Protein AF-A0A382XKJ8-F1 (afdb_monomer)

Nearest PDB structures (foldseek):
  6pwy-assembly1_D  TM=6.097E-01  e=7.831E-07  Caenorhabditis elegans
  6pwy-assembly1_A  TM=6.014E-01  e=5.688E-07  Caenorhabditis elegans
  6pwy-assembly1_C  TM=5.932E-01  e=9.189E-07  Caenorhabditis elegans
  5qt4-assembly1_A  TM=2.526E-01  e=7.645E+00  Trypanosoma brucei

InterPro domains:
  IPR045509 HD-associated domain [PF19276] (43-226)
  IPR050135 Deoxyguanosinetriphosphate triphosphohydrolase-like [PTHR11373] (10-183)

Mean predicted aligned error: 5.36 Å

Secondary structure (DSSP, 8-state):
-HHHHTT----TTHHHHSSTT-HHHHHHHHHHHHHHT--PPPP-HHHHHHHEEEEE-TTT--EEEEEEGGGHHHHHHHHHHHHHHIIIIIT-HHHHHHHHHHHHHHHHHHHTTSS-GGGGSS--HHHHHHHHHHHHHHH-SHHHHHIIIIIHHHHHTT-PPEEEEEEEHHHHTTPPPPGGGTS--HHHHHHHHHHHHHTT--TTSEEEE----TTSS---EEEE-TTS-EEEE-TT--TTS--HHHHHHHHHHHH-EEEEEESS------

Foldseek 3Di:
DVCLLVLNDLDQESCCNPHLNHVCLVVCLVVCCVVVVPDDPDQPVVLQVVFWDFDQAPVPRGTHIFGEPSSVVSSVSSLVSLLSCCQPPVVDVLNQQLVQLVVLLVVLCCVLVLDPPVVVPDDDPVRVLVSLLVSLVVSPDPSSCCSNPPSSVCSVVSLTFDWQDKQFLVNCPPPDDDPPLVDDDPVQQVVQQVQCVVFVHHRSQKRKDKDDDQCRQAAWHWYQYPVRDIDTQHCVGDPPDPRSNVVSNVSVSRSIMITMTGSDDHHGDD

pLDDT: mean 90.14, std 6.2, range [62.12, 97.44]

Radius of gyration: 22.15 Å; Cα contacts (8 Å, |Δi|>4): 396; chains: 1; bounding box: 49×36×59 Å

Solvent-accessible surface area (backbone atoms only — not comparable to full-atom values): 15027 Å² total; per-residue (Å²): 109,71,44,40,77,70,65,69,43,86,54,37,63,32,36,44,70,54,52,64,65,18,54,62,62,62,48,50,51,58,50,49,29,64,77,69,68,50,90,59,76,85,58,48,56,67,53,36,61,76,18,53,43,81,39,64,35,85,90,77,70,45,55,33,51,22,31,33,52,91,21,46,67,31,54,52,43,44,50,53,42,49,50,51,44,41,59,66,50,71,60,21,65,71,52,44,27,46,51,52,52,52,51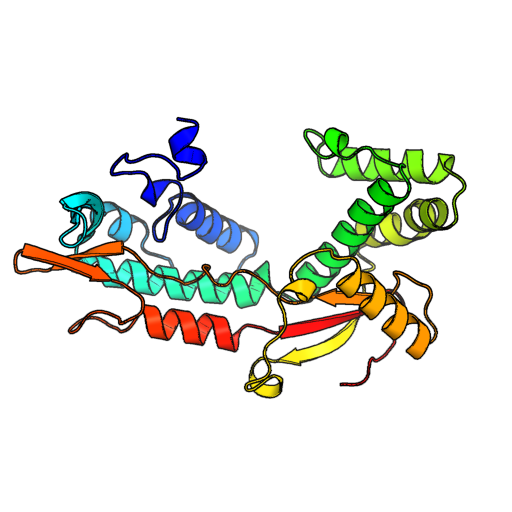,49,52,53,54,50,33,42,73,71,62,60,38,59,80,75,66,72,64,83,62,50,75,66,54,46,54,51,51,51,38,54,39,15,60,72,64,75,39,77,65,23,46,41,40,42,72,45,54,51,50,22,61,78,68,67,59,55,40,38,78,25,32,80,43,42,29,80,75,46,59,89,62,78,82,60,74,55,57,61,48,98,38,70,69,41,49,53,53,24,30,51,54,11,50,78,67,76,42,55,78,77,41,28,45,71,44,47,80,75,60,88,68,55,65,51,46,59,46,39,34,35,40,93,88,66,52,64,46,66,36,34,76,89,29,48,92,96,55,78,52,54,28,53,50,26,51,52,56,53,52,65,66,36,44,44,32,33,31,18,68,61,93,58,69,54,89,133

Structure (mmCIF, N/CA/C/O backbone):
data_AF-A0A382XKJ8-F1
#
_entry.id   AF-A0A382XKJ8-F1
#
loop_
_atom_site.group_PDB
_atom_site.id
_atom_site.type_symbol
_atom_site.label_atom_id
_atom_site.label_alt_id
_atom_site.label_comp_id
_atom_site.label_asym_id
_atom_site.label_entity_id
_atom_site.label_seq_id
_atom_site.pdbx_PDB_ins_code
_atom_site.Cartn_x
_atom_site.Cartn_y
_atom_site.Cartn_z
_atom_site.occupancy
_atom_site.B_iso_or_equiv
_atom_site.auth_seq_id
_atom_site.auth_comp_id
_atom_site.auth_asym_id
_atom_site.auth_atom_id
_atom_site.pdbx_PDB_model_num
ATOM 1 N N . ILE A 1 1 ? 10.086 11.873 21.409 1.00 81.00 1 ILE A N 1
ATOM 2 C CA . ILE A 1 1 ? 9.460 12.005 20.066 1.00 81.00 1 ILE A CA 1
ATOM 3 C C . ILE A 1 1 ? 9.867 10.854 19.144 1.00 81.00 1 ILE A C 1
ATOM 5 O O . ILE A 1 1 ? 8.986 10.119 18.731 1.00 81.00 1 ILE A O 1
ATOM 9 N N . HIS A 1 2 ? 11.159 10.616 18.883 1.00 90.12 2 HIS A N 1
ATOM 10 C CA . HIS A 1 2 ? 11.620 9.518 18.011 1.00 90.12 2 HIS A CA 1
ATOM 11 C C . HIS A 1 2 ? 11.023 8.134 18.353 1.00 90.12 2 HIS A C 1
ATOM 13 O O . HIS A 1 2 ? 10.458 7.482 17.482 1.00 90.12 2 HIS A O 1
ATOM 19 N N . SER A 1 3 ? 11.034 7.722 19.627 1.00 89.81 3 SER A N 1
ATOM 20 C CA . SER A 1 3 ? 10.432 6.443 20.047 1.00 89.81 3 SER A CA 1
ATOM 21 C C . SER A 1 3 ? 8.919 6.364 19.807 1.00 89.81 3 SER A C 1
ATOM 23 O O . SER A 1 3 ? 8.398 5.275 19.604 1.00 89.81 3 SER A O 1
ATOM 25 N N . LEU A 1 4 ? 8.213 7.501 19.809 1.00 87.62 4 LEU A N 1
ATOM 26 C CA . LEU A 1 4 ? 6.778 7.573 19.511 1.00 87.62 4 LEU A CA 1
ATOM 27 C C . LEU A 1 4 ? 6.529 7.320 18.018 1.00 87.62 4 LEU A C 1
ATOM 29 O O . LEU A 1 4 ? 5.686 6.503 17.674 1.00 87.62 4 LEU A O 1
ATOM 33 N N . ILE A 1 5 ? 7.324 7.961 17.153 1.00 86.44 5 ILE A N 1
ATOM 34 C CA . ILE A 1 5 ? 7.273 7.787 15.691 1.00 86.44 5 ILE A CA 1
ATOM 35 C C . ILE A 1 5 ? 7.616 6.343 15.303 1.00 86.44 5 ILE A C 1
ATOM 37 O O . ILE A 1 5 ? 6.972 5.761 14.440 1.00 86.44 5 ILE A O 1
ATOM 41 N N . GLN A 1 6 ? 8.597 5.735 15.975 1.00 87.25 6 GLN A N 1
ATOM 42 C CA . GLN A 1 6 ? 8.985 4.341 15.738 1.00 87.25 6 GLN A CA 1
ATOM 43 C C . GLN A 1 6 ? 8.019 3.306 16.341 1.00 87.25 6 GLN A C 1
ATOM 45 O O . GLN A 1 6 ? 8.274 2.111 16.209 1.00 87.25 6 GLN A O 1
ATOM 50 N N . GLY A 1 7 ? 6.959 3.726 17.044 1.00 84.56 7 GLY A N 1
ATOM 51 C CA . GLY A 1 7 ? 6.028 2.810 17.715 1.00 84.56 7 GLY A CA 1
ATOM 52 C C . GLY A 1 7 ? 6.633 2.036 18.897 1.00 84.56 7 GLY A C 1
ATOM 53 O O . GLY A 1 7 ? 6.082 1.025 19.311 1.00 84.56 7 GLY A O 1
ATOM 54 N N . ARG A 1 8 ? 7.765 2.496 19.446 1.00 87.38 8 ARG A N 1
ATOM 55 C CA . ARG A 1 8 ? 8.501 1.870 20.567 1.00 87.38 8 ARG A CA 1
ATOM 56 C C . ARG A 1 8 ? 8.286 2.582 21.904 1.00 87.38 8 ARG A C 1
ATOM 58 O O . ARG A 1 8 ? 8.996 2.327 22.865 1.00 87.38 8 ARG A O 1
ATOM 65 N N . SER A 1 9 ? 7.396 3.567 21.937 1.00 89.62 9 SER A N 1
ATOM 66 C CA . SER A 1 9 ? 7.099 4.339 23.139 1.00 89.62 9 SER A CA 1
ATOM 67 C C . SER A 1 9 ? 5.982 3.678 23.938 1.00 89.62 9 SER A C 1
ATOM 69 O O . SER A 1 9 ? 5.016 3.195 23.355 1.00 89.62 9 SER A O 1
ATOM 71 N N . ASP A 1 10 ? 6.067 3.769 25.262 1.00 89.69 10 ASP A N 1
ATOM 72 C CA . ASP A 1 10 ? 4.988 3.383 26.185 1.00 89.69 10 ASP A CA 1
ATOM 73 C C . ASP A 1 10 ? 4.034 4.546 26.495 1.00 89.69 10 ASP A C 1
ATOM 75 O O . ASP A 1 10 ? 3.250 4.505 27.4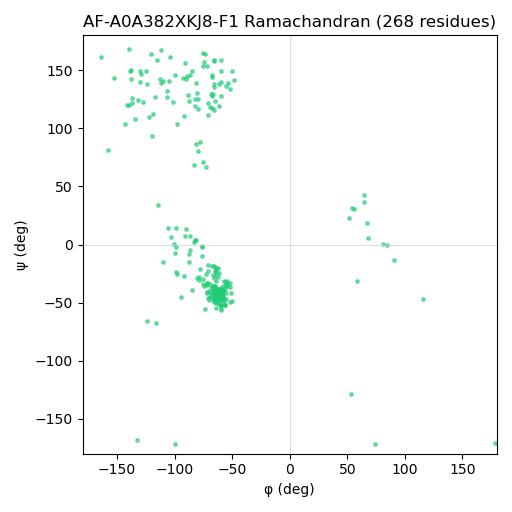35 1.00 89.69 10 ASP A O 1
ATOM 79 N N . HIS A 1 11 ? 4.104 5.632 25.719 1.00 92.94 11 HIS A N 1
ATOM 80 C CA . HIS A 1 11 ? 3.227 6.775 25.924 1.00 92.94 11 HIS A CA 1
ATOM 81 C C . HIS A 1 11 ? 1.764 6.388 25.625 1.00 92.94 11 HIS A C 1
ATOM 83 O O . HIS A 1 11 ? 1.509 5.830 24.552 1.00 92.94 11 HIS A O 1
ATOM 89 N N . PRO A 1 12 ? 0.783 6.774 26.468 1.00 92.50 12 PRO A N 1
ATOM 90 C CA . PRO A 1 12 ? -0.622 6.382 26.290 1.00 92.50 12 PRO A CA 1
ATOM 91 C C . PRO A 1 12 ? -1.208 6.758 24.925 1.00 92.50 12 PRO A C 1
ATOM 93 O O . PRO A 1 12 ? -2.042 6.059 24.359 1.00 92.50 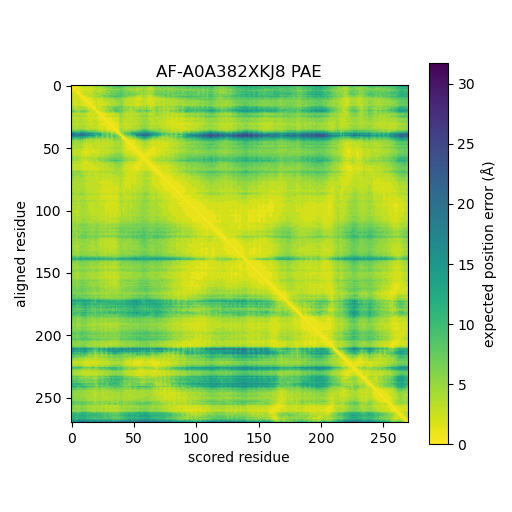12 PRO A O 1
ATOM 96 N N . LEU A 1 13 ? -0.736 7.876 24.367 1.00 91.75 13 LEU A N 1
ATOM 97 C CA . LEU A 1 13 ? -1.188 8.406 23.076 1.00 91.75 13 LEU A CA 1
ATOM 98 C C . LEU A 1 13 ? -0.449 7.829 21.857 1.00 91.75 13 LEU A C 1
ATOM 100 O O . LEU A 1 13 ? -0.660 8.312 20.748 1.00 91.75 13 LEU A O 1
ATOM 104 N N . ARG A 1 14 ? 0.419 6.819 22.015 1.00 90.38 14 ARG A N 1
ATOM 105 C CA . ARG A 1 14 ? 1.170 6.231 20.886 1.00 90.38 14 ARG A CA 1
ATOM 106 C C . ARG A 1 14 ? 0.269 5.756 19.745 1.00 90.38 14 ARG A C 1
ATOM 108 O O . ARG A 1 14 ? 0.622 5.944 18.584 1.00 90.38 14 ARG A O 1
ATOM 115 N N . GLY A 1 15 ? -0.914 5.233 20.079 1.00 87.62 15 GLY A N 1
ATOM 116 C CA . GLY A 1 15 ? -1.896 4.739 19.112 1.00 87.62 15 GLY A CA 1
ATOM 117 C C . GLY A 1 15 ? -2.462 5.819 18.186 1.00 87.62 15 GLY A C 1
ATOM 118 O O . GLY A 1 15 ? -2.936 5.484 17.105 1.00 87.62 15 GLY A O 1
ATOM 119 N N . LEU A 1 16 ? -2.363 7.102 18.568 1.00 90.00 16 LEU A N 1
ATOM 120 C CA . LEU A 1 16 ? -2.744 8.236 17.714 1.00 90.00 16 LEU A CA 1
ATOM 121 C C . LEU A 1 16 ? -1.691 8.556 16.644 1.00 90.00 16 LEU A C 1
ATOM 123 O O . LEU A 1 16 ? -2.009 9.202 15.650 1.00 90.00 16 LEU A O 1
ATOM 127 N N . VAL A 1 17 ? -0.442 8.125 16.847 1.00 88.62 17 VAL A N 1
ATOM 128 C CA . VAL A 1 17 ? 0.651 8.287 15.874 1.00 88.62 17 VAL A CA 1
ATOM 129 C C . VAL A 1 17 ? 0.785 7.040 15.008 1.00 88.62 17 VAL A C 1
ATOM 131 O O . VAL A 1 17 ? 0.925 7.148 13.796 1.00 88.62 17 VAL A O 1
ATOM 134 N N . SER A 1 18 ? 0.738 5.858 15.624 1.00 82.00 18 SER A N 1
ATOM 135 C CA . SER A 1 18 ? 0.828 4.574 14.934 1.00 82.00 18 SER A CA 1
ATOM 136 C C . SER A 1 18 ? -0.096 3.571 15.616 1.00 82.00 18 SER A C 1
ATOM 138 O O . SER A 1 18 ? 0.195 3.076 16.706 1.00 82.00 18 SER A O 1
ATOM 140 N N . GLY A 1 19 ? -1.246 3.306 14.994 1.00 82.75 19 GLY A N 1
ATOM 141 C CA . GLY A 1 19 ? -2.265 2.424 15.555 1.00 82.75 19 GLY A CA 1
ATOM 142 C C . GLY A 1 19 ? -3.520 2.299 14.692 1.00 82.75 19 GLY A C 1
ATOM 143 O O . GLY A 1 19 ? -3.579 2.758 13.545 1.00 82.75 19 GLY A O 1
ATOM 144 N N . SER A 1 20 ? -4.542 1.652 15.254 1.00 80.75 20 SER A N 1
ATOM 145 C CA . SER A 1 20 ? -5.857 1.477 14.617 1.00 80.75 20 SER A CA 1
ATOM 146 C C . SER A 1 20 ? -6.595 2.811 14.424 1.00 80.75 20 SER A C 1
ATOM 148 O O . SER A 1 20 ? -7.361 2.953 13.474 1.00 80.75 20 SER A O 1
ATOM 150 N N . LEU A 1 21 ? -6.320 3.786 15.301 1.00 79.56 21 LEU A N 1
ATOM 151 C CA . LEU A 1 21 ? -6.911 5.129 15.348 1.00 79.56 21 LEU A CA 1
ATOM 152 C C . LEU A 1 21 ? -5.881 6.233 15.066 1.00 79.56 21 LEU A C 1
ATOM 154 O O . LEU A 1 21 ? -5.937 7.301 15.678 1.00 79.56 21 LEU A O 1
ATOM 158 N N . ASP A 1 22 ? -4.895 5.979 14.204 1.00 83.44 22 ASP A N 1
ATOM 159 C CA . ASP A 1 22 ? -3.920 7.028 13.925 1.00 83.44 22 ASP A CA 1
ATOM 160 C C . ASP A 1 22 ? -4.536 8.218 13.170 1.00 83.44 22 ASP A C 1
ATOM 162 O O . ASP A 1 22 ? -5.457 8.100 12.355 1.00 83.44 22 ASP A O 1
ATOM 166 N N . LEU A 1 23 ? -4.018 9.402 13.492 1.00 86.06 23 LEU A N 1
ATOM 167 C CA . LEU A 1 23 ? -4.485 10.661 12.917 1.00 86.06 23 LEU A CA 1
ATOM 168 C C . LEU A 1 23 ? -4.079 10.800 11.443 1.00 86.06 23 LEU A C 1
ATOM 170 O O . LEU A 1 23 ? -4.744 11.512 10.692 1.00 86.06 23 LEU A O 1
ATOM 174 N N . ASP A 1 24 ? -3.030 10.086 11.022 1.00 86.44 24 ASP A N 1
ATOM 175 C CA . ASP A 1 24 ? -2.580 10.027 9.630 1.00 86.44 24 ASP A CA 1
ATOM 176 C C . ASP A 1 24 ? -3.664 9.418 8.726 1.00 86.44 24 ASP A C 1
ATOM 178 O O . ASP A 1 24 ? -4.079 10.045 7.751 1.00 86.44 24 ASP A O 1
ATOM 182 N N . LYS A 1 25 ? -4.235 8.260 9.098 1.00 84.00 25 LYS A N 1
ATOM 183 C CA . LYS A 1 25 ? -5.354 7.629 8.373 1.00 84.00 25 LYS A CA 1
ATOM 184 C C . LYS A 1 25 ? -6.576 8.524 8.295 1.00 84.00 25 LYS A C 1
ATOM 186 O O . LYS A 1 25 ? -7.239 8.551 7.260 1.00 84.00 25 LYS A O 1
ATOM 191 N N . MET A 1 26 ? -6.884 9.239 9.370 1.00 85.19 26 MET A N 1
ATOM 192 C CA . MET A 1 26 ? -8.028 10.150 9.415 1.00 85.19 26 MET A CA 1
ATOM 193 C C . MET A 1 26 ? -7.849 11.330 8.445 1.00 85.19 26 MET A C 1
ATOM 195 O O . MET A 1 26 ? -8.808 11.702 7.764 1.00 85.19 26 MET A O 1
ATOM 199 N N . ASP A 1 27 ? -6.635 11.883 8.333 1.00 88.62 27 ASP A N 1
ATOM 200 C CA . ASP A 1 27 ? -6.340 12.966 7.389 1.00 88.62 27 ASP A CA 1
ATOM 201 C C . ASP A 1 27 ? -6.264 12.469 5.944 1.00 88.62 27 ASP A C 1
ATOM 203 O O . ASP A 1 27 ? -7.001 12.974 5.087 1.00 88.62 27 ASP A O 1
ATOM 207 N N . TYR A 1 28 ? -5.412 11.473 5.665 1.00 87.44 28 TYR A N 1
ATOM 208 C CA . TYR A 1 28 ? -5.131 11.077 4.288 1.00 87.44 28 TYR A CA 1
ATOM 209 C C . TYR A 1 28 ? -6.370 10.494 3.614 1.00 87.44 28 TYR A C 1
ATOM 211 O O . TYR A 1 28 ? -6.596 10.778 2.443 1.00 87.44 28 TYR A O 1
ATOM 219 N N . LEU A 1 29 ? -7.219 9.737 4.329 1.00 87.44 29 LEU A N 1
ATOM 220 C CA . LEU A 1 29 ? -8.434 9.186 3.725 1.00 87.44 29 LEU A CA 1
ATOM 221 C C . LEU A 1 29 ? -9.307 10.329 3.209 1.00 87.44 29 LEU A C 1
ATOM 223 O O . LEU A 1 29 ? -9.608 10.379 2.019 1.00 87.44 29 LEU A O 1
ATOM 227 N N . ARG A 1 30 ? -9.648 11.293 4.076 1.00 86.75 30 ARG A N 1
ATOM 228 C CA . ARG A 1 30 ? -10.510 12.429 3.716 1.00 86.75 30 ARG A CA 1
ATOM 229 C C . ARG A 1 30 ? -9.890 13.294 2.620 1.00 86.75 30 ARG A C 1
ATOM 231 O O . ARG A 1 30 ? -10.594 13.742 1.713 1.00 86.75 30 ARG A O 1
ATOM 238 N N . ARG A 1 31 ? -8.585 13.552 2.715 1.00 90.00 31 ARG A N 1
ATOM 239 C CA . ARG A 1 31 ? -7.825 14.316 1.722 1.00 90.00 31 ARG A CA 1
ATOM 240 C C . ARG A 1 31 ? -7.897 13.628 0.362 1.00 90.00 31 ARG A C 1
ATOM 242 O O . ARG A 1 31 ? -8.381 14.228 -0.596 1.00 90.00 31 ARG A O 1
ATOM 249 N N . ASP A 1 32 ? -7.493 12.370 0.292 1.00 92.06 32 ASP A N 1
ATOM 250 C CA . ASP A 1 32 ? -7.429 11.611 -0.952 1.00 92.06 32 ASP A CA 1
ATOM 251 C C . ASP A 1 32 ? -8.820 11.424 -1.563 1.00 92.06 32 ASP A C 1
ATOM 253 O O . ASP A 1 32 ? -8.977 11.585 -2.768 1.00 92.06 32 ASP A O 1
ATOM 257 N N . ALA A 1 33 ? -9.858 11.192 -0.752 1.00 89.50 33 ALA A N 1
ATOM 258 C CA . ALA A 1 33 ? -11.250 11.157 -1.212 1.00 89.50 33 ALA A CA 1
ATOM 259 C C . ALA A 1 33 ? -11.628 12.406 -2.003 1.00 89.50 33 ALA A C 1
ATOM 261 O O . ALA A 1 33 ? -12.174 12.329 -3.105 1.00 89.50 33 ALA A O 1
ATOM 262 N N . ARG A 1 34 ? -11.313 13.569 -1.421 1.00 89.75 34 ARG A N 1
ATOM 263 C CA . ARG A 1 34 ? -11.629 14.878 -1.978 1.00 89.75 34 ARG A CA 1
ATOM 264 C C . ARG A 1 34 ? -10.856 15.126 -3.267 1.00 89.75 34 ARG A C 1
ATOM 266 O O . ARG A 1 34 ? -11.454 15.574 -4.240 1.00 89.75 34 ARG A O 1
ATOM 273 N N . PHE A 1 35 ? -9.552 14.850 -3.284 1.00 92.50 35 PHE A N 1
ATOM 274 C CA . PHE A 1 35 ? -8.707 15.102 -4.457 1.00 92.50 35 PHE A CA 1
ATOM 275 C C . PHE A 1 35 ? -8.906 14.073 -5.577 1.00 92.50 35 PHE A C 1
ATOM 277 O O . PHE A 1 35 ? -8.775 14.422 -6.748 1.00 92.50 35 PHE A O 1
ATOM 284 N N . CYS A 1 36 ? -9.265 12.830 -5.250 1.00 90.88 36 CYS A N 1
ATOM 285 C CA . CYS A 1 36 ? -9.588 11.792 -6.231 1.00 90.88 36 CYS A CA 1
ATOM 286 C C . CYS A 1 36 ? -11.064 11.795 -6.660 1.00 90.88 36 CYS A C 1
ATOM 288 O O . CYS A 1 36 ? -11.417 11.063 -7.582 1.00 90.88 36 CYS A O 1
ATOM 290 N N . GLY A 1 37 ? -11.923 12.587 -6.011 1.00 88.50 37 GLY A N 1
ATOM 291 C CA . GLY A 1 37 ? -13.350 12.657 -6.325 1.00 88.50 37 GLY A CA 1
ATOM 292 C C . GLY A 1 37 ? -14.093 11.347 -6.053 1.00 88.50 37 GLY A C 1
ATOM 293 O O . GLY A 1 37 ? -14.973 10.977 -6.826 1.00 88.50 37 GLY A O 1
ATOM 294 N N . VAL A 1 38 ? -13.729 10.626 -4.988 1.00 84.75 38 VAL A N 1
ATOM 295 C CA . VAL A 1 38 ? -14.386 9.372 -4.592 1.00 84.75 38 VAL A CA 1
ATOM 296 C C . VAL A 1 38 ? -15.406 9.675 -3.493 1.00 84.75 38 VAL A C 1
ATOM 298 O O . VAL A 1 38 ? -15.005 9.880 -2.347 1.00 84.75 38 VAL A O 1
ATOM 301 N N . PRO A 1 39 ? -16.718 9.698 -3.800 1.00 71.88 39 PRO A N 1
ATOM 302 C CA . PRO A 1 39 ? -17.751 9.936 -2.805 1.00 71.88 39 PRO A CA 1
ATOM 303 C C . PRO A 1 39 ? -18.011 8.639 -2.036 1.00 71.88 39 PRO A C 1
ATOM 305 O O . PRO A 1 39 ? -18.947 7.896 -2.325 1.00 71.88 39 PRO A O 1
ATOM 308 N N . TYR A 1 40 ? -17.163 8.333 -1.064 1.00 70.75 40 TYR A N 1
ATOM 309 C CA . TYR A 1 40 ? -17.612 7.509 0.049 1.00 70.75 40 TYR A CA 1
ATOM 310 C C . TYR A 1 40 ? -18.278 8.422 1.085 1.00 70.75 40 TYR A C 1
ATOM 312 O O . TYR A 1 40 ? -17.950 9.605 1.155 1.00 70.75 40 TYR A O 1
ATOM 320 N N . GLY A 1 41 ? -19.260 7.913 1.833 1.00 62.12 41 GLY A N 1
ATOM 321 C CA . GLY A 1 41 ? -19.980 8.713 2.832 1.00 62.12 41 GLY A CA 1
ATOM 322 C C . GLY A 1 41 ? -19.026 9.454 3.778 1.00 62.12 41 GLY A C 1
ATOM 323 O O . GLY A 1 41 ? -17.917 8.991 4.035 1.00 62.12 41 GLY A O 1
ATOM 324 N N . GLU A 1 42 ? -19.435 10.619 4.278 1.00 70.62 42 GLU A N 1
ATOM 325 C CA . GLU A 1 42 ? -18.581 11.428 5.147 1.00 70.62 42 GLU A CA 1
ATOM 326 C C . GLU A 1 42 ? -18.232 10.643 6.421 1.00 70.62 42 GLU A C 1
ATOM 328 O O . GLU A 1 42 ? -19.112 10.218 7.172 1.00 70.62 42 GLU A O 1
ATOM 333 N N . VAL A 1 43 ? -16.938 10.395 6.645 1.00 77.19 43 VAL A N 1
ATOM 334 C CA . VAL A 1 43 ? -16.486 9.799 7.904 1.00 77.19 43 VAL A CA 1
ATOM 335 C C . VAL A 1 43 ? -16.640 10.863 8.977 1.00 77.19 43 VAL A C 1
ATOM 337 O O . VAL A 1 43 ? -16.040 11.932 8.878 1.00 77.19 43 VAL A O 1
ATOM 340 N N . ASP A 1 44 ? -17.415 10.551 10.011 1.00 82.19 44 ASP A N 1
ATOM 341 C CA . ASP A 1 44 ? -17.624 11.419 11.169 1.00 82.19 44 ASP A CA 1
ATOM 342 C C . ASP A 1 44 ? -16.389 11.390 12.091 1.00 82.19 44 ASP A C 1
ATOM 344 O O . ASP A 1 44 ? -16.361 10.780 13.165 1.00 82.19 44 ASP A O 1
ATOM 348 N N . ILE A 1 45 ? -15.316 12.009 11.596 1.00 84.62 45 ILE A N 1
ATOM 349 C CA . ILE A 1 45 ? -14.036 12.183 12.285 1.00 84.62 45 ILE A CA 1
ATOM 350 C C . ILE A 1 45 ? -14.251 12.945 13.596 1.00 84.62 45 ILE A C 1
ATOM 352 O O . ILE A 1 45 ? -13.654 12.583 14.607 1.00 84.62 45 ILE A O 1
ATOM 356 N N . ASP A 1 46 ? -15.140 13.940 13.612 1.00 86.88 46 ASP A N 1
ATOM 357 C CA . ASP A 1 46 ?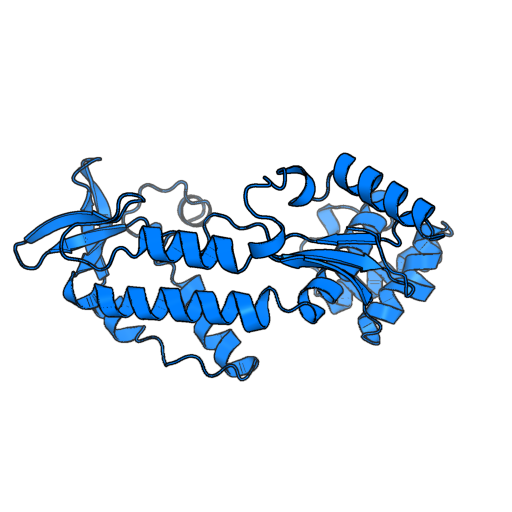 -15.425 14.746 14.800 1.00 86.88 46 ASP A CA 1
ATOM 358 C C . ASP A 1 46 ? -16.010 13.893 15.928 1.00 86.88 46 ASP A C 1
ATOM 360 O O . ASP A 1 46 ? -15.553 13.974 17.072 1.00 86.88 46 ASP A O 1
ATOM 364 N N . ARG A 1 47 ? -16.959 13.002 15.620 1.00 88.56 47 ARG A N 1
ATOM 365 C CA . ARG A 1 47 ? -17.496 12.052 16.602 1.00 88.56 47 ARG A CA 1
ATOM 366 C C . ARG A 1 47 ? -16.455 11.053 17.085 1.00 88.56 47 ARG A C 1
ATOM 368 O O . ARG A 1 47 ? -16.492 10.682 18.261 1.00 88.56 47 ARG A O 1
ATOM 375 N N . LEU A 1 48 ? -15.537 10.617 16.218 1.00 88.62 48 LEU A N 1
ATOM 376 C CA . LEU A 1 48 ? -14.439 9.742 16.634 1.00 88.62 48 LEU A CA 1
ATOM 377 C C . LEU A 1 48 ? -13.509 10.469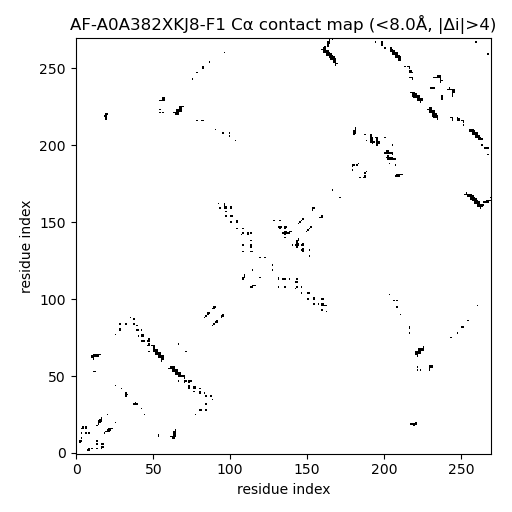 17.613 1.00 88.62 48 LEU A C 1
ATOM 379 O O . LEU A 1 48 ? -13.237 9.936 18.687 1.00 88.62 48 LEU A O 1
ATOM 383 N N . LEU A 1 49 ? -13.111 11.707 17.298 1.00 90.38 49 LEU A N 1
ATOM 384 C CA . LEU A 1 49 ? -12.260 12.547 18.149 1.00 90.38 49 LEU A CA 1
ATOM 385 C C . LEU A 1 49 ? -12.913 12.848 19.505 1.00 90.38 49 LEU A C 1
ATOM 387 O O . LEU A 1 49 ? -12.272 12.697 20.542 1.00 90.38 49 LEU A O 1
ATOM 391 N N . GLN A 1 50 ? -14.203 13.195 19.522 1.00 92.44 50 GLN A N 1
ATOM 392 C CA . GLN A 1 50 ? -14.980 13.392 20.758 1.00 92.44 50 GLN A CA 1
ATOM 393 C C . GLN A 1 50 ? -15.161 12.101 21.574 1.00 92.44 50 GLN A C 1
ATOM 395 O O . GLN A 1 50 ? -15.540 12.141 22.748 1.00 92.44 50 GLN A O 1
ATOM 400 N N . GLY A 1 51 ? -14.966 10.947 20.937 1.00 93.00 51 GLY A N 1
ATOM 401 C CA . GLY A 1 51 ? -15.036 9.633 21.553 1.00 93.00 51 GLY A CA 1
ATOM 402 C C . GLY A 1 51 ? -13.727 9.153 22.168 1.00 93.00 51 GLY A C 1
ATOM 403 O O . GLY A 1 51 ? -13.783 8.189 22.933 1.00 93.00 51 GLY A O 1
ATOM 404 N N . LEU A 1 52 ? -12.590 9.784 21.850 1.00 94.75 52 LEU A N 1
ATOM 405 C CA . LEU A 1 52 ? -11.273 9.379 22.339 1.00 94.75 52 LEU A CA 1
ATOM 406 C C . LEU A 1 52 ? -11.164 9.556 23.854 1.00 94.75 52 LEU A C 1
ATOM 408 O O . LEU A 1 52 ? -11.592 10.561 24.422 1.00 94.75 52 LEU A O 1
ATOM 412 N N . VAL A 1 53 ? -10.560 8.572 24.513 1.00 95.69 53 VAL A N 1
ATOM 413 C CA . VAL A 1 53 ? -10.367 8.559 25.965 1.00 95.69 53 VAL A CA 1
ATOM 414 C C . VAL A 1 53 ? -9.133 7.729 26.309 1.00 95.69 53 VAL A C 1
ATOM 416 O O . VAL A 1 53 ? -8.872 6.720 25.666 1.00 95.69 53 VAL A O 1
ATOM 419 N N . VAL A 1 54 ? -8.360 8.140 27.316 1.00 96.31 54 VAL A N 1
ATOM 420 C CA . VAL A 1 54 ? -7.274 7.306 27.855 1.00 96.31 54 VAL A CA 1
ATOM 421 C C . VAL A 1 54 ? -7.875 6.317 28.846 1.00 96.31 54 VAL A C 1
ATOM 423 O O . VAL A 1 54 ? -8.588 6.718 29.769 1.00 96.31 54 VAL A O 1
ATOM 426 N N . LEU A 1 55 ? -7.618 5.033 28.626 1.00 96.44 55 LEU A N 1
ATOM 427 C CA . LEU A 1 55 ? -8.150 3.919 29.401 1.00 96.44 55 LEU A CA 1
ATOM 428 C C . LEU A 1 55 ? -6.997 3.066 29.913 1.00 96.44 55 LEU A C 1
ATOM 430 O O . LEU A 1 55 ? -5.960 2.973 29.266 1.00 96.44 55 LEU A O 1
ATOM 434 N N . GLU A 1 56 ? -7.188 2.442 31.065 1.00 96.50 56 GLU A N 1
ATOM 435 C CA . GLU A 1 56 ? -6.280 1.405 31.543 1.00 96.50 56 GLU A CA 1
ATOM 436 C C . GLU A 1 56 ? -6.615 0.100 30.821 1.00 96.50 56 GLU A C 1
ATOM 438 O O . GLU A 1 56 ? -7.774 -0.323 30.800 1.00 96.50 56 GLU A O 1
ATOM 443 N N . ASP A 1 57 ? -5.619 -0.497 30.177 1.00 94.12 57 ASP A N 1
ATOM 444 C CA . ASP A 1 57 ? -5.758 -1.786 29.520 1.00 94.12 57 ASP A CA 1
ATOM 445 C C . ASP A 1 57 ? -5.940 -2.889 30.576 1.00 94.12 57 ASP A C 1
ATOM 447 O O . ASP A 1 57 ? -5.030 -3.102 31.379 1.00 94.12 57 ASP A O 1
ATOM 451 N N . PRO A 1 58 ? -7.070 -3.618 30.594 1.00 92.44 58 PRO A N 1
ATOM 452 C CA . PRO A 1 58 ? -7.296 -4.677 31.573 1.00 92.44 58 PRO A CA 1
ATOM 453 C C . PRO A 1 58 ? -6.307 -5.848 31.445 1.00 92.44 58 PRO A C 1
ATOM 455 O O . PRO A 1 58 ? -6.134 -6.591 32.409 1.00 92.44 58 PRO A O 1
ATOM 458 N N . GLU A 1 59 ? -5.669 -6.029 30.284 1.00 90.94 59 GLU A N 1
ATOM 459 C CA . GLU A 1 59 ? -4.712 -7.117 30.046 1.00 90.94 59 GLU A CA 1
ATOM 460 C C . GLU A 1 59 ? -3.301 -6.761 30.526 1.00 90.94 59 GLU A C 1
ATOM 462 O O . GLU A 1 59 ? -2.596 -7.606 31.078 1.00 90.94 59 GLU A O 1
ATOM 467 N N . THR A 1 60 ? -2.876 -5.512 30.322 1.00 91.62 60 THR A N 1
ATOM 468 C CA . THR A 1 60 ? -1.492 -5.078 30.588 1.00 91.62 60 THR A CA 1
ATOM 469 C C . THR A 1 60 ? -1.351 -4.136 31.785 1.00 91.62 60 THR A C 1
ATOM 471 O O . THR A 1 60 ? -0.234 -3.910 32.254 1.00 91.62 60 THR A O 1
ATOM 474 N N . GLY A 1 61 ? -2.454 -3.564 32.276 1.00 93.06 61 GLY A N 1
ATOM 475 C CA . GLY A 1 61 ? -2.480 -2.514 33.300 1.00 93.06 61 GLY A CA 1
ATOM 476 C C . GLY A 1 61 ? -1.918 -1.169 32.828 1.00 93.06 61 GLY A C 1
ATOM 477 O O . GLY A 1 61 ? -1.742 -0.255 33.632 1.00 93.06 61 GLY A O 1
ATOM 478 N N . GLN A 1 62 ? -1.581 -1.035 31.541 1.00 92.88 62 GLN A N 1
ATOM 479 C CA . GLN A 1 62 ? -0.974 0.178 30.999 1.00 92.88 62 GLN A CA 1
ATOM 480 C C . GLN A 1 62 ? -2.041 1.132 30.450 1.00 92.88 62 GLN A C 1
ATOM 482 O O . GLN A 1 62 ? -3.021 0.689 29.848 1.00 92.88 62 GLN A O 1
ATOM 487 N N . PRO A 1 63 ? -1.862 2.453 30.604 1.00 94.94 63 PRO A N 1
ATOM 488 C CA . PRO A 1 63 ? -2.731 3.431 29.969 1.00 94.94 63 PRO A CA 1
ATOM 489 C C . PRO A 1 63 ? -2.544 3.438 28.443 1.00 94.94 63 PRO A C 1
ATOM 491 O O . PRO A 1 63 ? -1.433 3.603 27.942 1.00 94.94 63 PRO A O 1
ATOM 494 N N . GLU A 1 64 ? -3.641 3.347 27.697 1.00 94.44 64 GLU A N 1
ATOM 495 C CA . GLU A 1 64 ? -3.684 3.401 26.233 1.00 94.44 64 GLU A CA 1
ATOM 496 C C . GLU A 1 64 ? -4.873 4.255 25.770 1.00 94.44 64 GLU A C 1
ATOM 498 O O . GLU A 1 64 ? -5.907 4.358 26.434 1.00 94.44 64 GLU A O 1
ATOM 503 N N . VAL A 1 65 ? -4.735 4.903 24.615 1.00 94.44 65 VAL A N 1
ATOM 504 C CA . VAL A 1 65 ? -5.863 5.564 23.961 1.00 94.44 65 VAL A CA 1
ATOM 505 C C . VAL A 1 65 ? -6.887 4.532 23.469 1.00 94.44 65 VAL A C 1
ATOM 507 O O . VAL A 1 65 ? -6.569 3.598 22.739 1.00 94.44 65 VAL A O 1
ATOM 510 N N . GLY A 1 66 ? -8.141 4.730 23.851 1.00 94.25 66 GLY A N 1
ATOM 511 C CA . GLY A 1 66 ? -9.293 3.967 23.393 1.00 94.25 66 GLY A CA 1
ATOM 512 C C . GLY A 1 66 ? -10.446 4.881 22.993 1.00 94.25 66 GLY A C 1
ATOM 513 O O . GLY A 1 66 ? -10.290 6.100 22.876 1.00 94.25 66 GLY A O 1
ATOM 514 N N . VAL A 1 67 ? -11.626 4.295 22.794 1.00 94.81 67 VAL A N 1
ATOM 515 C CA . VAL A 1 67 ? -12.848 5.036 22.450 1.00 94.81 67 VAL A CA 1
ATOM 516 C C . VAL A 1 67 ? -14.017 4.661 23.344 1.00 94.81 67 VAL A C 1
ATOM 518 O O . VAL A 1 67 ? -14.171 3.527 23.793 1.00 94.81 67 VAL A O 1
ATOM 521 N N . HIS A 1 68 ? -14.905 5.618 23.577 1.00 95.50 68 HIS A N 1
ATOM 522 C CA . HIS A 1 68 ? -16.210 5.324 24.146 1.00 95.50 68 HIS A CA 1
ATOM 523 C C . HIS A 1 68 ? -17.071 4.511 23.173 1.00 95.50 68 HIS A C 1
ATOM 525 O O . HIS A 1 68 ? -17.116 4.798 21.980 1.00 95.50 68 HIS A O 1
ATOM 531 N N . GLU A 1 69 ? -17.874 3.589 23.704 1.00 93.69 69 GLU A N 1
ATOM 532 C CA . GLU A 1 69 ? -18.812 2.760 22.932 1.00 93.69 69 GLU A CA 1
ATOM 533 C C . GLU A 1 69 ? -19.743 3.582 22.016 1.00 93.69 69 GLU A C 1
ATOM 535 O O . GLU A 1 69 ? -20.051 3.179 20.899 1.00 93.69 69 GLU A O 1
ATOM 540 N N . LYS A 1 70 ? -20.134 4.797 22.428 1.00 91.00 70 LYS A N 1
ATOM 541 C CA . LYS A 1 70 ? -20.948 5.721 21.609 1.00 91.00 70 LYS A CA 1
ATOM 542 C C . LYS A 1 70 ? -20.275 6.170 20.299 1.00 91.00 70 LYS A C 1
ATOM 544 O O . LYS A 1 70 ? -20.968 6.661 19.406 1.00 91.00 70 LYS A O 1
ATOM 549 N N . ALA A 1 71 ? -18.952 6.058 20.207 1.00 91.06 71 ALA A N 1
ATOM 550 C CA . ALA A 1 71 ? -18.152 6.433 19.046 1.00 91.06 71 ALA A CA 1
ATOM 551 C C . ALA A 1 71 ? -17.789 5.232 18.156 1.00 91.06 71 ALA A C 1
ATOM 553 O O . ALA A 1 71 ? -17.205 5.434 17.096 1.00 91.06 71 ALA A O 1
ATOM 554 N N . VAL A 1 72 ? -18.186 4.005 18.522 1.00 89.62 72 VAL A N 1
ATOM 555 C CA . VAL A 1 72 ? -17.925 2.800 17.712 1.00 89.62 72 VAL A CA 1
ATOM 556 C C . VAL A 1 72 ? -18.524 2.935 16.312 1.00 89.62 72 VAL A C 1
ATOM 558 O O . VAL A 1 72 ? -17.841 2.642 15.345 1.00 89.62 72 VAL A O 1
ATOM 561 N N . THR A 1 73 ? -19.716 3.518 16.161 1.00 88.69 73 THR A N 1
ATOM 562 C CA . THR A 1 73 ? -20.303 3.781 14.831 1.00 88.69 73 THR A CA 1
ATOM 563 C C . THR A 1 73 ? -19.405 4.646 13.932 1.00 88.69 73 THR A C 1
ATOM 565 O O . THR A 1 73 ? -19.394 4.469 12.720 1.00 88.69 73 THR A O 1
ATOM 568 N N . ALA A 1 74 ? -18.613 5.566 14.495 1.00 88.12 74 ALA A N 1
ATOM 569 C CA . ALA A 1 74 ? -17.654 6.343 13.704 1.00 88.12 74 ALA A CA 1
ATOM 570 C C . ALA A 1 74 ? -16.460 5.482 13.246 1.00 88.12 74 ALA A C 1
ATOM 572 O O . ALA A 1 74 ? -15.954 5.670 12.139 1.00 88.12 74 ALA A O 1
ATOM 573 N N . LEU A 1 75 ? -16.050 4.499 14.058 1.00 87.50 75 LEU A N 1
ATOM 574 C CA . LEU A 1 75 ? -15.043 3.502 13.686 1.00 87.50 75 LEU A CA 1
ATOM 575 C C . LEU A 1 75 ? -15.530 2.597 12.545 1.00 87.50 75 LEU A C 1
ATOM 577 O O . LEU A 1 75 ? -14.761 2.296 11.634 1.00 87.50 75 LEU A O 1
ATOM 581 N N . GLU A 1 76 ? -16.808 2.212 12.560 1.00 88.12 76 GLU A N 1
ATOM 582 C CA . GLU A 1 76 ? -17.452 1.454 11.476 1.00 88.12 76 GLU A CA 1
ATOM 583 C C . GLU A 1 76 ? -17.386 2.231 10.156 1.00 88.12 76 GLU A C 1
ATOM 585 O O . GLU A 1 76 ? -16.879 1.726 9.152 1.00 88.12 76 GLU A O 1
ATOM 590 N N . SER A 1 77 ? -17.820 3.495 10.168 1.00 87.50 77 SER A N 1
ATOM 591 C CA . SER A 1 77 ? -17.745 4.377 8.998 1.00 87.50 77 SER A CA 1
ATOM 592 C C . SER A 1 77 ? -16.312 4.539 8.487 1.00 87.50 77 SER A C 1
ATOM 594 O O . SER A 1 77 ? -16.083 4.493 7.277 1.00 87.50 77 SER A O 1
ATOM 596 N N . LEU A 1 78 ? -15.333 4.677 9.389 1.00 87.12 78 LEU A N 1
ATOM 597 C CA . LEU A 1 78 ? -13.915 4.752 9.030 1.00 87.12 78 LEU A CA 1
ATOM 598 C C . LEU A 1 78 ? -13.429 3.460 8.351 1.00 87.12 78 LEU A C 1
ATOM 600 O O . LEU A 1 78 ? -12.706 3.530 7.354 1.00 87.12 78 LEU A O 1
ATOM 604 N N . LEU A 1 79 ? -13.834 2.287 8.851 1.00 88.06 79 LEU A N 1
ATOM 605 C CA . LEU A 1 79 ? -13.487 0.991 8.261 1.00 88.06 79 LEU A CA 1
ATOM 606 C C . LEU A 1 79 ? -14.025 0.863 6.826 1.00 88.06 79 LEU A C 1
ATOM 608 O O . LEU A 1 79 ? -13.272 0.494 5.919 1.00 88.06 79 LEU A O 1
ATOM 612 N N . PHE A 1 80 ? -15.290 1.223 6.595 1.00 87.88 80 PHE A N 1
ATOM 613 C CA . PHE A 1 80 ? -15.897 1.178 5.259 1.00 87.88 80 PHE A CA 1
ATOM 614 C C . PHE A 1 80 ? -15.277 2.188 4.291 1.00 87.88 80 PHE A C 1
ATOM 616 O O . PHE A 1 80 ? -14.964 1.834 3.151 1.00 87.88 80 PHE A O 1
ATOM 623 N N . ALA A 1 81 ? -15.030 3.417 4.747 1.00 88.06 81 ALA A N 1
ATOM 624 C CA . ALA A 1 81 ? -14.337 4.437 3.966 1.00 88.06 81 ALA A CA 1
ATOM 625 C C . ALA A 1 81 ? -12.944 3.968 3.532 1.00 88.06 81 ALA A C 1
ATOM 627 O O . ALA A 1 81 ? -12.571 4.066 2.361 1.00 88.06 81 ALA A O 1
ATOM 628 N N . LYS A 1 82 ? -12.191 3.377 4.466 1.00 88.06 82 LYS A N 1
ATOM 629 C CA . LYS A 1 82 ? -10.886 2.778 4.185 1.00 88.06 82 LYS A CA 1
ATOM 630 C C . LYS A 1 82 ? -11.013 1.696 3.117 1.00 88.06 82 LYS A C 1
ATOM 632 O O . LYS A 1 82 ? -10.248 1.707 2.156 1.00 88.06 82 LYS A O 1
ATOM 637 N N . TYR A 1 83 ? -11.989 0.796 3.239 1.00 88.88 83 TYR A N 1
ATOM 638 C CA . TYR A 1 83 ? -12.212 -0.267 2.254 1.00 88.88 83 TYR A CA 1
ATOM 639 C C . TYR A 1 83 ? -12.469 0.303 0.857 1.00 88.88 83 TYR A C 1
ATOM 641 O O . TYR A 1 83 ? -11.828 -0.112 -0.112 1.00 88.88 83 TYR A O 1
ATOM 649 N N . GLN A 1 84 ? -13.347 1.300 0.756 1.00 89.56 84 GLN A N 1
ATOM 650 C CA . GLN A 1 84 ? -13.672 1.945 -0.513 1.00 89.56 84 GLN A CA 1
ATOM 651 C C . GLN A 1 84 ? -12.453 2.646 -1.121 1.00 89.56 84 GLN A C 1
ATOM 653 O O . GLN A 1 84 ? -12.214 2.504 -2.320 1.00 89.56 84 GLN A O 1
ATOM 658 N N . MET A 1 85 ? -11.632 3.320 -0.313 1.00 89.69 85 MET A N 1
ATOM 659 C CA . MET A 1 85 ? -10.399 3.957 -0.784 1.00 89.69 85 MET A CA 1
ATOM 660 C C . MET A 1 85 ? -9.359 2.959 -1.284 1.00 89.69 85 MET A C 1
ATOM 662 O O . MET A 1 85 ? -8.781 3.149 -2.357 1.00 89.69 85 MET A O 1
ATOM 666 N N . PHE A 1 86 ? -9.157 1.852 -0.569 1.00 89.25 86 PHE A N 1
ATOM 667 C CA . PHE A 1 86 ? -8.250 0.804 -1.032 1.00 89.25 86 PHE A CA 1
ATOM 668 C C . PHE A 1 86 ? -8.719 0.168 -2.326 1.00 89.25 86 PHE A C 1
ATOM 670 O O . PHE A 1 86 ? -7.931 0.048 -3.262 1.00 89.25 86 PHE A O 1
ATOM 677 N N . ARG A 1 87 ? -10.003 -0.162 -2.422 1.00 87.81 87 ARG A N 1
ATOM 678 C CA . ARG A 1 87 ? -10.566 -0.766 -3.626 1.00 87.81 87 ARG A CA 1
ATOM 679 C C . ARG A 1 87 ? -10.530 0.175 -4.834 1.00 87.81 87 ARG A C 1
ATOM 681 O O . ARG A 1 87 ? -10.147 -0.257 -5.920 1.00 87.81 87 ARG A O 1
ATOM 688 N N . ASN A 1 88 ? -10.927 1.435 -4.657 1.00 88.94 88 ASN A N 1
ATOM 689 C CA . ASN A 1 88 ? -11.178 2.353 -5.772 1.00 88.94 88 ASN A CA 1
ATOM 690 C C . ASN A 1 88 ? -9.959 3.194 -6.164 1.00 88.94 88 ASN A C 1
ATOM 692 O O . ASN A 1 88 ? -9.857 3.591 -7.322 1.00 88.94 88 ASN A O 1
ATOM 696 N N . VAL A 1 89 ? -9.042 3.460 -5.229 1.00 91.50 89 VAL A N 1
ATOM 697 C CA . VAL A 1 89 ? -7.886 4.341 -5.450 1.00 91.50 89 VAL A CA 1
ATOM 698 C C . VAL A 1 89 ? -6.588 3.553 -5.329 1.00 91.50 89 VAL A C 1
ATOM 700 O O . VAL A 1 89 ? -5.900 3.331 -6.326 1.00 91.50 89 VAL A O 1
ATOM 703 N N . TYR A 1 90 ? -6.254 3.070 -4.131 1.00 90.75 90 TYR A N 1
ATOM 704 C CA . TYR A 1 90 ? -4.904 2.562 -3.853 1.00 90.75 90 TYR A CA 1
ATOM 705 C C . TYR A 1 90 ? -4.577 1.246 -4.576 1.00 90.75 90 TYR A C 1
ATOM 707 O O . TYR A 1 90 ? -3.432 1.022 -4.978 1.00 90.75 90 TYR A O 1
ATOM 715 N N . TRP A 1 91 ? -5.565 0.368 -4.763 1.00 91.38 91 TRP A N 1
ATOM 716 C CA . TRP A 1 91 ? -5.427 -0.896 -5.499 1.00 91.38 91 TRP A CA 1
ATOM 717 C C . TRP A 1 91 ? -6.068 -0.869 -6.879 1.00 91.38 91 TRP A C 1
ATOM 719 O O . TRP A 1 91 ? -6.199 -1.913 -7.529 1.00 91.38 91 TRP A O 1
ATOM 729 N N . HIS A 1 92 ? -6.395 0.327 -7.369 1.00 92.25 92 HIS A N 1
ATOM 730 C CA . HIS A 1 92 ? -6.822 0.501 -8.741 1.00 92.25 92 HIS A CA 1
ATOM 731 C C . HIS A 1 92 ? -5.714 0.032 -9.691 1.00 92.25 92 HIS A C 1
ATOM 733 O O . HIS A 1 92 ? -4.566 0.472 -9.604 1.00 92.25 92 HIS A O 1
ATOM 739 N N . HIS A 1 93 ? -6.057 -0.848 -10.630 1.00 93.31 93 HIS A N 1
ATOM 740 C CA . HIS A 1 93 ? -5.098 -1.501 -11.527 1.00 93.31 93 HIS A CA 1
ATOM 741 C C . HIS A 1 93 ? -4.171 -0.511 -12.257 1.00 93.31 93 HIS A C 1
ATOM 743 O O . HIS A 1 93 ? -2.988 -0.789 -12.412 1.00 93.31 93 HIS A O 1
ATOM 749 N N . GLY A 1 94 ? -4.670 0.665 -12.657 1.00 95.12 94 GLY A N 1
ATOM 750 C CA . GLY A 1 94 ? -3.849 1.706 -13.288 1.00 95.12 94 GLY A CA 1
ATOM 751 C C . GLY A 1 94 ? -2.821 2.346 -12.344 1.00 95.12 94 GLY A C 1
ATOM 752 O O . GLY A 1 94 ? -1.698 2.613 -12.763 1.00 95.12 94 GLY A O 1
ATOM 753 N N . VAL A 1 95 ? -3.175 2.547 -11.069 1.00 94.94 95 VAL A N 1
ATOM 754 C CA . VAL A 1 95 ? -2.246 3.042 -10.036 1.00 94.94 95 VAL A CA 1
ATOM 755 C C . VAL A 1 95 ? -1.194 1.976 -9.745 1.00 94.94 95 VAL A C 1
ATOM 757 O O . VAL A 1 95 ? -0.004 2.278 -9.708 1.00 94.94 95 VAL A O 1
ATOM 760 N N . ARG A 1 96 ? -1.615 0.711 -9.631 1.00 94.44 96 ARG A N 1
ATOM 761 C CA . ARG A 1 96 ? -0.711 -0.431 -9.434 1.00 94.44 96 ARG A CA 1
ATOM 762 C C . ARG A 1 96 ? 0.255 -0.619 -10.603 1.00 94.44 96 ARG A C 1
ATOM 764 O O . ARG A 1 96 ? 1.436 -0.812 -10.357 1.00 94.44 96 ARG A O 1
ATOM 771 N N . ALA A 1 97 ? -0.200 -0.471 -11.847 1.00 96.12 97 ALA A N 1
ATOM 772 C CA . ALA A 1 97 ? 0.661 -0.542 -13.029 1.00 96.12 97 ALA A CA 1
ATOM 773 C C . ALA A 1 97 ? 1.711 0.586 -13.062 1.00 96.12 97 ALA A C 1
ATOM 775 O O . ALA A 1 97 ? 2.873 0.339 -13.382 1.00 96.12 97 ALA A O 1
ATOM 776 N N . ALA A 1 98 ? 1.327 1.818 -12.704 1.00 96.62 98 ALA A N 1
ATOM 777 C CA . ALA A 1 98 ? 2.268 2.933 -12.583 1.00 96.62 98 ALA A CA 1
ATOM 778 C C . ALA A 1 98 ? 3.286 2.706 -11.457 1.00 96.62 98 ALA A C 1
ATOM 780 O O . ALA A 1 98 ? 4.483 2.874 -11.675 1.00 96.62 98 ALA A O 1
ATOM 781 N N . ALA A 1 99 ? 2.824 2.261 -10.286 1.00 94.81 99 ALA A N 1
ATOM 782 C CA . ALA A 1 99 ? 3.691 1.937 -9.158 1.00 94.81 99 ALA A CA 1
ATOM 783 C C . ALA A 1 99 ? 4.650 0.779 -9.481 1.00 94.81 99 ALA A C 1
ATOM 785 O O . ALA A 1 99 ? 5.812 0.834 -9.097 1.00 94.81 99 ALA A O 1
ATOM 786 N N . ALA A 1 100 ? 4.190 -0.241 -10.210 1.00 94.19 100 ALA A N 1
ATOM 787 C CA . ALA A 1 100 ? 5.013 -1.352 -10.684 1.00 94.19 100 ALA A CA 1
ATOM 788 C C . ALA A 1 100 ? 6.141 -0.867 -11.609 1.00 94.19 100 ALA A C 1
ATOM 790 O O . ALA A 1 100 ? 7.301 -1.207 -11.387 1.00 94.19 100 ALA A O 1
ATOM 791 N N . LEU A 1 101 ? 5.824 -0.016 -12.594 1.00 95.94 101 LEU A N 1
ATOM 792 C CA . LEU A 1 101 ? 6.830 0.587 -13.473 1.00 95.94 101 LEU A CA 1
ATOM 793 C C . LEU A 1 101 ? 7.819 1.468 -12.694 1.00 95.94 101 LEU A C 1
ATOM 795 O O . LEU A 1 101 ? 9.023 1.356 -12.899 1.00 95.94 101 LEU A O 1
ATOM 799 N N . TYR A 1 102 ? 7.332 2.312 -11.783 1.00 95.94 102 TYR A N 1
ATOM 800 C CA . TYR A 1 102 ? 8.199 3.175 -10.979 1.00 95.94 102 TYR A CA 1
ATOM 801 C C . TYR A 1 102 ? 9.143 2.366 -10.080 1.00 95.94 102 TYR A C 1
ATOM 803 O O . TYR A 1 102 ? 10.347 2.601 -10.084 1.00 95.94 102 TYR A O 1
ATOM 811 N N . LYS A 1 103 ? 8.630 1.346 -9.381 1.00 93.69 103 LYS A N 1
ATOM 812 C CA . LYS A 1 103 ? 9.458 0.425 -8.587 1.00 93.69 103 LYS A CA 1
ATOM 813 C C . LYS A 1 103 ? 10.503 -0.281 -9.442 1.00 93.69 103 LYS A C 1
ATOM 815 O O . LYS A 1 103 ? 11.652 -0.370 -9.026 1.00 93.69 103 LYS A O 1
ATOM 820 N N . ARG A 1 104 ? 10.133 -0.740 -10.645 1.00 94.44 104 ARG A N 1
ATOM 821 C CA . ARG A 1 104 ? 11.086 -1.339 -11.587 1.00 94.44 104 ARG A CA 1
ATOM 822 C C . ARG A 1 104 ? 12.198 -0.352 -11.948 1.00 94.44 104 ARG A C 1
ATOM 824 O O . ARG A 1 104 ? 13.355 -0.744 -11.894 1.00 94.44 104 ARG A O 1
ATOM 831 N N . ILE A 1 105 ? 11.866 0.907 -12.250 1.00 95.94 105 ILE A N 1
ATOM 832 C CA . ILE A 1 105 ? 12.859 1.961 -12.521 1.00 95.94 105 ILE A CA 1
ATOM 833 C C . ILE A 1 105 ? 13.830 2.112 -11.345 1.00 95.94 105 ILE A C 1
ATOM 835 O O . ILE A 1 105 ? 15.036 2.039 -11.553 1.00 95.94 105 ILE A O 1
ATOM 839 N N . VAL A 1 106 ? 13.308 2.284 -10.125 1.00 95.50 106 VAL A N 1
ATOM 840 C CA . VAL A 1 106 ? 14.119 2.474 -8.909 1.00 95.50 106 VAL A CA 1
ATOM 841 C C . VAL A 1 106 ? 15.039 1.275 -8.673 1.00 95.50 106 VAL A C 1
ATOM 843 O O . VAL A 1 106 ? 16.247 1.440 -8.529 1.00 95.50 106 VAL A O 1
ATOM 846 N N . ASN A 1 107 ? 14.483 0.063 -8.674 1.00 93.56 107 ASN A N 1
ATOM 847 C CA . ASN A 1 107 ? 15.233 -1.151 -8.357 1.00 93.56 107 ASN A CA 1
ATOM 848 C C . ASN A 1 107 ? 16.349 -1.418 -9.366 1.00 93.56 107 ASN A C 1
ATOM 850 O O . ASN A 1 107 ? 17.442 -1.818 -8.979 1.00 93.56 107 ASN A O 1
ATOM 854 N N . GLU A 1 108 ? 16.079 -1.201 -10.652 1.00 94.12 108 GLU A N 1
ATOM 855 C CA . GLU A 1 108 ? 17.062 -1.432 -11.711 1.00 94.12 108 GLU A CA 1
ATOM 856 C C . GLU A 1 108 ? 18.125 -0.333 -11.731 1.00 94.12 108 GLU A C 1
ATOM 858 O O . GLU A 1 108 ? 19.298 -0.633 -11.921 1.00 94.12 108 GLU A O 1
ATOM 863 N N . ALA A 1 109 ? 17.757 0.921 -11.446 1.00 95.88 109 ALA A N 1
ATOM 864 C CA . ALA A 1 109 ? 18.729 2.000 -11.304 1.00 95.88 109 ALA A CA 1
ATOM 865 C C . ALA A 1 109 ? 19.713 1.736 -10.151 1.00 95.88 109 ALA A C 1
ATOM 867 O O . ALA A 1 109 ? 20.917 1.916 -10.323 1.00 95.88 109 ALA A O 1
ATOM 868 N N . VAL A 1 110 ? 19.220 1.255 -9.005 1.00 95.44 110 VAL A N 1
ATOM 869 C CA . VAL A 1 110 ? 20.074 0.886 -7.865 1.00 95.44 110 VAL A CA 1
ATOM 870 C C . VAL A 1 110 ? 20.913 -0.356 -8.174 1.00 95.44 110 VAL A C 1
ATOM 872 O O . VAL A 1 110 ? 22.115 -0.377 -7.918 1.00 95.44 110 VAL A O 1
ATOM 875 N N . ARG A 1 111 ? 20.311 -1.396 -8.766 1.00 92.56 111 ARG A N 1
ATOM 876 C CA . ARG A 1 111 ? 21.012 -2.641 -9.122 1.00 92.56 111 ARG A CA 1
ATOM 877 C C . ARG A 1 111 ? 22.170 -2.397 -10.091 1.00 92.56 111 ARG A C 1
ATOM 879 O O . ARG A 1 111 ? 23.243 -2.964 -9.906 1.00 92.56 111 ARG A O 1
ATOM 886 N N . GLU A 1 112 ? 21.960 -1.543 -11.088 1.00 94.38 112 GLU A N 1
ATOM 887 C CA . GLU A 1 112 ? 22.965 -1.174 -12.092 1.00 94.38 112 GLU A CA 1
ATOM 888 C C . GLU A 1 112 ? 23.933 -0.085 -11.608 1.00 94.38 112 GLU A C 1
ATOM 890 O O . GLU A 1 112 ? 24.780 0.362 -12.381 1.00 94.38 112 GLU A O 1
ATOM 895 N N . LYS A 1 113 ? 23.827 0.353 -10.343 1.00 95.69 113 LYS A N 1
ATOM 896 C CA . LYS A 1 113 ? 24.640 1.434 -9.760 1.00 95.69 113 LYS A CA 1
ATOM 897 C C . LYS A 1 113 ? 24.554 2.747 -10.549 1.00 95.69 113 LYS A C 1
ATOM 899 O O . LYS A 1 113 ? 25.502 3.525 -10.601 1.00 95.69 113 LYS A O 1
ATOM 904 N N . ILE A 1 114 ? 23.410 2.985 -11.191 1.00 96.50 114 ILE A N 1
ATOM 905 C CA . ILE A 1 114 ? 23.058 4.286 -11.776 1.00 96.50 114 ILE A CA 1
ATOM 906 C C . ILE A 1 114 ? 22.751 5.277 -10.644 1.00 96.50 114 ILE A C 1
ATOM 908 O O . ILE A 1 114 ? 23.040 6.469 -10.767 1.00 96.50 114 ILE A O 1
ATOM 912 N N . LEU A 1 115 ? 22.182 4.766 -9.551 1.00 96.00 115 LEU A N 1
ATOM 913 C CA . LEU A 1 115 ? 21.952 5.471 -8.296 1.00 96.00 115 LEU A CA 1
ATOM 914 C C . LEU A 1 115 ? 22.490 4.650 -7.128 1.00 96.00 115 LEU A C 1
ATOM 916 O O . LEU A 1 115 ? 22.373 3.421 -7.137 1.00 96.00 115 LEU A O 1
ATOM 920 N N . ASP A 1 116 ? 22.977 5.338 -6.103 1.00 95.31 116 ASP A N 1
ATOM 921 C CA . ASP A 1 116 ? 23.265 4.736 -4.806 1.00 95.31 116 ASP A CA 1
ATOM 922 C C . ASP A 1 116 ? 22.001 4.745 -3.914 1.00 95.31 116 ASP A C 1
ATOM 924 O O . ASP A 1 116 ? 21.191 5.676 -3.993 1.00 95.31 116 ASP A O 1
ATOM 928 N N . PRO A 1 117 ? 21.775 3.728 -3.057 1.00 94.56 117 PRO A N 1
ATOM 929 C CA . PRO A 1 117 ? 20.597 3.663 -2.183 1.00 94.56 117 PRO A CA 1
ATOM 930 C C . PRO A 1 117 ? 20.396 4.898 -1.295 1.00 94.56 117 PRO A C 1
ATOM 932 O O . PRO A 1 117 ? 19.261 5.279 -1.007 1.00 94.56 117 PRO A O 1
ATOM 935 N N . GLU A 1 118 ? 21.485 5.529 -0.863 1.00 94.50 118 GLU A N 1
ATOM 936 C CA . GLU A 1 118 ? 21.475 6.731 -0.030 1.00 94.50 118 GLU A CA 1
ATOM 937 C C . GLU A 1 118 ? 20.904 7.947 -0.777 1.00 94.50 118 GLU A C 1
ATOM 939 O O . GLU A 1 118 ? 20.321 8.831 -0.150 1.00 94.50 118 GLU A O 1
ATOM 944 N N . GLU A 1 119 ? 21.002 7.968 -2.110 1.00 92.75 119 GLU A N 1
ATOM 945 C CA . GLU A 1 119 ? 20.473 9.038 -2.966 1.00 92.75 119 GLU A CA 1
ATOM 946 C C . GLU A 1 119 ? 18.951 8.957 -3.145 1.00 92.75 119 GLU A C 1
ATOM 948 O O . GLU A 1 119 ? 18.338 9.892 -3.656 1.00 92.75 119 GLU A O 1
ATOM 953 N N . LEU A 1 120 ? 18.308 7.867 -2.710 1.00 92.88 120 LEU A N 1
ATOM 954 C CA . LEU A 1 120 ? 16.846 7.744 -2.751 1.00 92.88 120 LEU A CA 1
ATOM 955 C C . LEU A 1 120 ? 16.149 8.658 -1.731 1.00 92.88 120 LEU A C 1
ATOM 957 O O . LEU A 1 120 ? 14.944 8.888 -1.835 1.00 92.88 120 LEU A O 1
ATOM 961 N N . VAL A 1 121 ? 16.878 9.151 -0.725 1.00 94.25 121 VAL A N 1
ATOM 962 C CA . VAL A 1 121 ? 16.333 9.993 0.344 1.00 94.25 121 VAL A CA 1
ATOM 963 C C . VAL A 1 121 ? 16.667 11.454 0.078 1.00 94.25 121 VAL A C 1
ATOM 965 O O . VAL A 1 121 ? 17.831 11.833 0.030 1.00 94.25 121 VAL A O 1
ATOM 968 N N . GLY A 1 122 ? 15.637 12.297 -0.009 1.00 93.69 122 GLY A N 1
ATOM 969 C CA . GLY A 1 122 ? 15.793 13.748 -0.144 1.00 93.69 122 GLY A CA 1
ATOM 970 C C . GLY A 1 122 ? 15.266 14.321 -1.460 1.00 93.69 122 GLY A C 1
ATOM 971 O O . GLY A 1 122 ? 14.531 15.308 -1.380 1.00 93.69 122 GLY A O 1
ATOM 972 N N . PRO A 1 123 ? 15.569 13.729 -2.635 1.00 95.19 123 PRO A N 1
ATOM 973 C CA . PRO A 1 123 ? 15.090 14.255 -3.904 1.00 95.19 123 PRO A CA 1
ATOM 974 C C . PRO A 1 123 ? 13.569 14.310 -3.999 1.00 95.19 123 PRO A C 1
ATOM 976 O O . PRO A 1 123 ? 12.849 13.467 -3.461 1.00 95.19 123 PRO A O 1
ATOM 979 N N . THR A 1 124 ? 13.083 15.294 -4.750 1.00 96.56 124 THR A N 1
ATOM 980 C CA . THR A 1 124 ? 11.680 15.312 -5.194 1.00 96.56 124 THR A CA 1
ATOM 981 C C . THR A 1 124 ? 11.440 14.283 -6.302 1.00 96.56 124 THR A C 1
ATOM 983 O O . THR A 1 124 ? 12.382 13.843 -6.960 1.00 96.56 124 THR A O 1
ATOM 986 N N . ASP A 1 125 ? 10.176 13.948 -6.580 1.00 93.19 125 ASP A N 1
ATOM 987 C CA . ASP A 1 125 ? 9.827 13.009 -7.657 1.00 93.19 125 ASP A CA 1
ATOM 988 C C . ASP A 1 125 ? 10.400 13.429 -9.026 1.00 93.19 125 ASP A C 1
ATOM 990 O O . ASP A 1 125 ? 10.916 12.590 -9.766 1.00 93.19 125 ASP A O 1
ATOM 994 N N . GLU A 1 126 ? 10.343 14.723 -9.375 1.00 94.81 126 GLU A N 1
ATOM 995 C CA . GLU A 1 126 ? 10.866 15.212 -10.662 1.00 94.81 126 GLU A CA 1
ATOM 996 C C . GLU A 1 126 ? 12.396 15.184 -10.692 1.00 94.81 126 GLU A C 1
ATOM 998 O O . GLU A 1 126 ? 12.979 14.778 -11.697 1.00 94.81 126 GLU A O 1
ATOM 1003 N N . GLU A 1 127 ? 13.045 15.572 -9.592 1.00 95.75 127 GLU A N 1
ATOM 1004 C CA . GLU A 1 127 ? 14.502 15.520 -9.459 1.00 95.75 127 GLU A CA 1
ATOM 1005 C C . GLU A 1 127 ? 15.012 14.084 -9.599 1.00 95.75 127 GLU A C 1
ATOM 1007 O O . GLU A 1 127 ? 15.902 13.824 -10.411 1.00 95.75 127 GLU A O 1
ATOM 1012 N N . PHE A 1 128 ? 14.371 13.140 -8.904 1.00 95.69 128 PHE A N 1
ATOM 1013 C CA . PHE A 1 128 ? 14.658 11.715 -9.018 1.00 95.69 128 PHE A CA 1
ATOM 1014 C C . PHE A 1 128 ? 14.530 11.232 -10.469 1.00 95.69 128 PHE A C 1
ATOM 1016 O O . PHE A 1 128 ? 15.458 10.628 -11.014 1.00 95.69 128 PHE A O 1
ATOM 1023 N N . ILE A 1 129 ? 13.398 11.509 -11.127 1.00 95.75 129 ILE A N 1
ATOM 1024 C CA . ILE A 1 129 ? 13.143 11.057 -12.504 1.00 95.75 129 ILE A CA 1
ATOM 1025 C C . ILE A 1 129 ? 14.167 11.655 -13.477 1.00 95.75 129 ILE A C 1
ATOM 1027 O O . ILE A 1 129 ? 14.674 10.946 -14.354 1.00 95.75 129 ILE A O 1
ATOM 1031 N N . TYR A 1 130 ? 14.464 12.948 -13.345 1.00 95.88 130 TYR A N 1
ATOM 1032 C CA . TYR A 1 130 ? 15.409 13.648 -14.208 1.00 95.88 130 TYR A CA 1
ATOM 1033 C C . TYR A 1 130 ? 16.829 13.098 -14.054 1.00 95.88 130 TYR A C 1
ATOM 1035 O O . TYR A 1 130 ? 17.462 12.744 -15.056 1.00 95.88 130 TYR A O 1
ATOM 1043 N N . GLU A 1 131 ? 17.312 12.989 -12.817 1.00 96.06 131 GLU A N 1
ATOM 1044 C CA . GLU A 1 131 ? 18.686 12.584 -12.536 1.00 96.06 131 GLU A CA 1
ATOM 1045 C C . GLU A 1 131 ? 18.922 11.116 -12.899 1.00 96.06 131 GLU A C 1
ATOM 1047 O O . GLU A 1 131 ? 19.906 10.796 -13.573 1.00 96.06 131 GLU A O 1
ATOM 1052 N N . THR A 1 132 ? 17.956 10.241 -12.596 1.00 97.00 132 THR A N 1
ATOM 1053 C CA . THR A 1 132 ? 17.987 8.838 -13.039 1.00 97.00 132 THR A CA 1
ATOM 1054 C C . THR A 1 132 ? 18.088 8.752 -14.559 1.00 97.00 132 THR A C 1
ATOM 1056 O O . THR A 1 132 ? 18.931 8.030 -15.084 1.00 97.00 132 THR A O 1
ATOM 1059 N N . ALA A 1 133 ? 17.269 9.510 -15.299 1.00 96.75 133 ALA A N 1
ATOM 1060 C CA . ALA A 1 133 ? 17.295 9.490 -16.762 1.00 96.75 133 ALA A CA 1
ATOM 1061 C C . ALA A 1 133 ? 18.618 10.013 -17.338 1.00 96.75 133 ALA A C 1
ATOM 1063 O O . ALA A 1 133 ? 19.084 9.511 -18.364 1.00 96.75 133 ALA A O 1
ATOM 1064 N N . ARG A 1 134 ? 19.218 11.031 -16.708 1.00 96.81 134 ARG A N 1
ATOM 1065 C CA . ARG A 1 134 ? 20.514 11.587 -17.112 1.00 96.81 134 ARG A CA 1
ATOM 1066 C C . ARG A 1 134 ? 21.622 10.549 -16.948 1.00 96.81 134 ARG A C 1
ATOM 1068 O O . ARG A 1 134 ? 22.279 10.229 -17.936 1.00 96.81 134 ARG A O 1
ATOM 1075 N N . ARG A 1 135 ? 21.768 9.976 -15.752 1.00 97.19 135 ARG A N 1
ATOM 1076 C CA . ARG A 1 135 ? 22.804 8.974 -15.456 1.00 97.19 135 ARG A CA 1
ATOM 1077 C C . ARG A 1 135 ? 22.592 7.671 -16.222 1.00 97.19 135 ARG A C 1
ATOM 1079 O O . ARG A 1 135 ? 23.552 7.081 -16.710 1.00 97.19 135 ARG A O 1
ATOM 1086 N N . ALA A 1 136 ? 21.342 7.254 -16.423 1.00 97.19 136 ALA A N 1
ATOM 1087 C CA . ALA A 1 136 ? 21.025 6.073 -17.220 1.00 97.19 136 ALA A CA 1
ATOM 1088 C C . ALA A 1 136 ? 21.561 6.187 -18.661 1.00 97.19 136 ALA A C 1
ATOM 1090 O O . ALA A 1 136 ? 22.141 5.227 -19.166 1.00 97.19 136 ALA A O 1
ATOM 1091 N N . ARG A 1 137 ? 21.481 7.375 -19.288 1.00 95.69 137 ARG A N 1
ATOM 1092 C CA . ARG A 1 137 ? 22.095 7.638 -20.609 1.00 95.69 137 ARG A CA 1
ATOM 1093 C C . ARG A 1 137 ? 23.623 7.549 -20.596 1.00 95.69 137 ARG A C 1
ATOM 1095 O O . ARG A 1 137 ? 24.218 7.181 -21.605 1.00 95.69 137 ARG A O 1
ATOM 1102 N N . GLU A 1 138 ? 24.253 7.897 -19.481 1.00 95.50 138 GLU A N 1
ATOM 1103 C CA . GLU A 1 138 ? 25.713 7.897 -19.323 1.00 95.50 138 GLU A CA 1
ATOM 1104 C C . GLU A 1 138 ? 26.271 6.496 -19.029 1.00 95.50 138 GLU A C 1
ATOM 1106 O O . GLU A 1 138 ? 27.392 6.195 -19.436 1.00 95.50 138 GLU A O 1
ATOM 1111 N N . SER A 1 139 ? 25.478 5.629 -18.387 1.00 93.88 139 SER A N 1
ATOM 1112 C CA . SER A 1 139 ? 25.886 4.281 -17.957 1.00 93.88 139 SER A CA 1
ATOM 1113 C C . SER A 1 139 ? 26.246 3.323 -19.101 1.00 93.88 139 SER A C 1
ATOM 1115 O O . SER A 1 139 ? 27.038 2.406 -18.903 1.00 93.88 139 SER A O 1
ATOM 1117 N N . LYS A 1 140 ? 25.683 3.529 -20.303 1.00 89.38 140 LYS A N 1
ATOM 1118 C CA . LYS A 1 140 ? 25.866 2.672 -21.494 1.00 89.38 140 LYS A CA 1
ATOM 1119 C C . LYS A 1 140 ? 25.607 1.170 -21.248 1.00 89.38 140 LYS A C 1
ATOM 1121 O O . LYS A 1 140 ? 26.113 0.343 -22.004 1.00 89.38 140 LYS A O 1
ATOM 1126 N N . THR A 1 141 ? 24.828 0.803 -20.224 1.00 94.06 141 THR A N 1
ATOM 1127 C CA . THR A 1 141 ? 24.374 -0.583 -20.012 1.00 94.06 141 THR A CA 1
ATOM 1128 C C . THR A 1 141 ? 23.032 -0.820 -20.717 1.00 94.06 141 THR A C 1
ATOM 1130 O O . THR A 1 141 ? 22.281 0.140 -20.916 1.00 94.06 141 THR A O 1
ATOM 1133 N N . PRO A 1 142 ? 22.673 -2.070 -21.075 1.00 93.88 142 PRO A N 1
ATOM 1134 C CA . PRO A 1 142 ? 21.372 -2.360 -21.688 1.00 93.88 142 PRO A CA 1
ATOM 1135 C C . PRO A 1 142 ? 20.183 -1.896 -20.831 1.00 93.88 142 PRO A C 1
ATOM 1137 O O . PRO A 1 142 ? 19.189 -1.382 -21.345 1.00 93.88 142 PRO A O 1
ATOM 1140 N N . ILE A 1 143 ? 20.293 -2.027 -19.506 1.00 94.56 143 ILE A N 1
ATOM 1141 C CA . ILE A 1 143 ? 19.266 -1.562 -18.569 1.00 94.56 143 ILE A CA 1
ATOM 1142 C C . ILE A 1 143 ? 19.250 -0.035 -18.483 1.00 94.56 143 ILE A C 1
ATOM 1144 O O . ILE A 1 143 ? 18.170 0.554 -18.504 1.00 94.56 143 ILE A O 1
ATOM 1148 N N . GLY A 1 144 ? 20.412 0.621 -18.451 1.00 96.50 144 GLY A N 1
ATOM 1149 C CA . GLY A 1 144 ? 20.504 2.079 -18.528 1.00 96.50 144 GLY A CA 1
ATOM 1150 C C . GLY A 1 144 ? 19.866 2.645 -19.798 1.00 96.50 144 GLY A C 1
ATOM 1151 O O . GLY A 1 144 ? 19.067 3.583 -19.737 1.00 96.50 144 GLY A O 1
ATOM 1152 N N . GLU A 1 145 ? 20.124 2.023 -20.948 1.00 95.81 145 GLU A N 1
ATOM 1153 C CA . GLU A 1 145 ? 19.476 2.379 -22.211 1.00 95.81 145 GLU A CA 1
ATOM 1154 C C . GLU A 1 145 ? 17.953 2.205 -22.125 1.00 95.81 145 GLU A C 1
ATOM 1156 O O . GLU A 1 145 ? 17.203 3.119 -22.486 1.00 95.81 145 GLU A O 1
ATOM 1161 N N . ARG A 1 146 ? 17.473 1.083 -21.572 1.00 95.25 146 ARG A N 1
ATOM 1162 C CA . ARG A 1 146 ? 16.037 0.825 -21.386 1.00 95.25 146 ARG A CA 1
ATOM 1163 C C . ARG A 1 146 ? 15.379 1.832 -20.438 1.00 95.25 146 ARG A C 1
ATOM 1165 O O . ARG A 1 146 ? 14.290 2.333 -20.734 1.00 95.25 146 ARG A O 1
ATOM 1172 N N . LEU A 1 147 ? 16.025 2.170 -19.323 1.00 96.69 147 LEU A N 1
ATOM 1173 C CA . LEU A 1 147 ? 15.561 3.191 -18.380 1.00 96.69 147 LEU A CA 1
ATOM 1174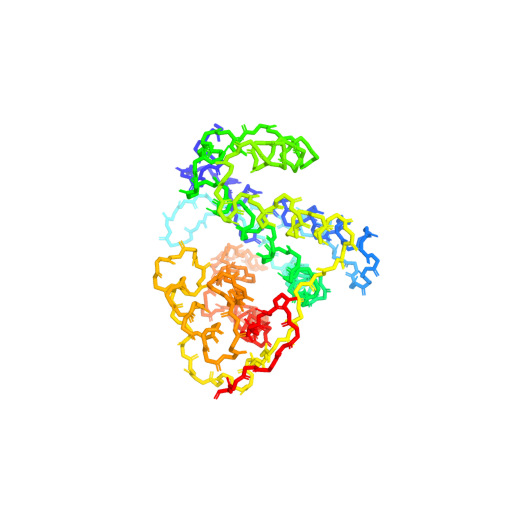 C C . LEU A 1 147 ? 15.385 4.536 -19.089 1.00 96.69 147 LEU A C 1
ATOM 1176 O O . LEU A 1 147 ? 14.306 5.131 -19.025 1.00 96.69 147 LEU A O 1
ATOM 1180 N N . ALA A 1 148 ? 16.419 4.975 -19.807 1.00 96.81 148 ALA A N 1
ATOM 1181 C CA . ALA A 1 148 ? 16.469 6.280 -20.453 1.00 96.81 148 ALA A CA 1
ATOM 1182 C C . ALA A 1 148 ? 15.518 6.422 -21.651 1.00 96.81 148 ALA A C 1
ATOM 1184 O O . ALA A 1 148 ? 14.927 7.487 -21.841 1.00 96.81 148 ALA A O 1
ATOM 1185 N N . THR A 1 149 ? 15.385 5.381 -22.475 1.00 95.19 149 THR A N 1
ATOM 1186 C CA . THR A 1 149 ? 14.675 5.456 -23.766 1.00 95.19 149 THR A CA 1
ATOM 1187 C C . THR A 1 149 ? 13.246 4.930 -23.703 1.00 95.19 149 THR A C 1
ATOM 1189 O O . THR A 1 149 ? 12.406 5.336 -24.510 1.00 95.19 149 THR A O 1
ATOM 1192 N N . ARG A 1 150 ? 12.937 4.061 -22.734 1.00 94.81 150 ARG A N 1
ATOM 1193 C CA . ARG A 1 150 ? 11.680 3.313 -22.704 1.00 94.81 150 ARG A CA 1
ATOM 1194 C C . ARG A 1 150 ? 10.906 3.525 -21.412 1.00 94.81 150 ARG A C 1
ATOM 1196 O O . ARG A 1 150 ? 9.836 4.125 -21.453 1.00 94.81 150 ARG A O 1
ATOM 1203 N N . TRP A 1 151 ? 11.421 3.076 -20.270 1.00 96.31 151 TRP A N 1
ATOM 1204 C CA . TRP A 1 151 ? 10.650 3.038 -19.022 1.00 96.31 151 TRP A CA 1
ATOM 1205 C C . TRP A 1 151 ? 10.372 4.425 -18.427 1.00 96.31 151 TRP A C 1
ATOM 1207 O O . TRP A 1 151 ? 9.216 4.721 -18.117 1.00 96.31 151 TRP A O 1
ATOM 1217 N N . ILE A 1 152 ? 11.374 5.306 -18.320 1.00 97.44 152 ILE A N 1
ATOM 1218 C CA . ILE A 1 152 ? 11.157 6.670 -17.805 1.00 97.44 152 ILE A CA 1
ATOM 1219 C C . ILE A 1 152 ? 10.265 7.490 -18.756 1.00 97.44 152 ILE A C 1
ATOM 1221 O O . ILE A 1 152 ? 9.275 8.064 -18.289 1.00 97.44 152 ILE A O 1
ATOM 1225 N N . PRO A 1 153 ? 10.507 7.517 -20.084 1.00 97.06 153 PRO A N 1
ATOM 1226 C CA . PRO A 1 153 ? 9.581 8.153 -21.021 1.00 97.06 153 PRO A CA 1
ATOM 1227 C C . PRO A 1 153 ? 8.161 7.580 -20.957 1.00 97.06 153 PRO A C 1
ATOM 1229 O O . PRO A 1 153 ? 7.191 8.337 -21.028 1.00 97.06 153 PRO A O 1
ATOM 1232 N N . ALA A 1 154 ? 8.016 6.261 -20.788 1.00 96.56 154 ALA A N 1
ATOM 1233 C CA . ALA A 1 154 ? 6.718 5.613 -20.648 1.00 96.56 154 ALA A CA 1
ATOM 1234 C C . ALA A 1 154 ? 5.985 6.061 -19.379 1.00 96.56 154 ALA A C 1
ATOM 1236 O O . ALA A 1 154 ? 4.790 6.350 -19.450 1.00 96.56 154 ALA A O 1
ATOM 1237 N N . LEU A 1 155 ? 6.686 6.196 -18.250 1.00 96.81 155 LEU A N 1
ATOM 1238 C CA . LEU A 1 155 ? 6.117 6.734 -17.016 1.00 96.81 155 LEU A CA 1
ATOM 1239 C C . LEU A 1 155 ? 5.620 8.174 -17.224 1.00 96.81 155 LEU A C 1
ATOM 1241 O O . LEU A 1 155 ? 4.446 8.451 -16.973 1.00 96.81 155 LEU A O 1
ATOM 1245 N N . LYS A 1 156 ? 6.473 9.060 -17.765 1.00 96.50 156 LYS A N 1
ATOM 1246 C CA . LYS A 1 156 ? 6.137 10.478 -18.015 1.00 96.50 156 LYS A CA 1
ATOM 1247 C C . LYS A 1 156 ? 4.963 10.641 -18.986 1.00 96.50 156 LYS A C 1
ATOM 1249 O O . LYS A 1 156 ? 4.118 11.508 -18.795 1.00 96.50 156 LYS A O 1
ATOM 1254 N N . ALA A 1 157 ? 4.880 9.788 -20.007 1.00 96.69 157 ALA A N 1
ATOM 1255 C CA . ALA A 1 157 ? 3.814 9.807 -21.011 1.00 96.69 157 ALA A CA 1
ATOM 1256 C C . ALA A 1 157 ? 2.600 8.926 -20.653 1.00 96.69 157 ALA A C 1
ATOM 1258 O O . ALA A 1 157 ? 1.725 8.724 -21.498 1.00 96.69 157 ALA A O 1
ATOM 1259 N N . ARG A 1 158 ? 2.548 8.355 -19.439 1.00 95.69 158 ARG A N 1
ATOM 1260 C CA . ARG A 1 158 ? 1.489 7.433 -18.983 1.00 95.69 158 ARG A CA 1
ATOM 1261 C C . ARG A 1 158 ? 1.275 6.221 -19.915 1.00 95.69 158 ARG A C 1
ATOM 1263 O O . ARG A 1 158 ? 0.176 5.672 -20.016 1.00 95.69 158 ARG A O 1
ATOM 1270 N N . LYS A 1 159 ? 2.333 5.744 -20.573 1.00 96.12 159 LYS A N 1
ATOM 1271 C CA . LYS A 1 159 ? 2.356 4.476 -21.323 1.00 96.12 159 LYS A CA 1
ATOM 1272 C C . LYS A 1 159 ? 2.626 3.316 -20.359 1.00 96.12 159 LYS A C 1
ATOM 1274 O O . LYS A 1 159 ? 3.694 2.721 -20.352 1.00 96.12 159 LYS A O 1
ATOM 1279 N N . LEU A 1 160 ? 1.652 3.044 -19.496 1.00 96.38 160 LEU A N 1
ATOM 1280 C CA . LEU A 1 160 ? 1.796 2.095 -18.390 1.00 96.38 160 LEU A CA 1
ATOM 1281 C C . LEU A 1 160 ? 1.764 0.625 -18.852 1.00 96.38 160 LEU A C 1
ATOM 1283 O O . LEU A 1 160 ? 1.074 0.330 -19.842 1.00 96.38 160 LEU A O 1
ATOM 1287 N N . PRO A 1 161 ? 2.409 -0.289 -18.093 1.00 96.50 161 PRO A N 1
ATOM 1288 C CA . PRO A 1 161 ? 2.285 -1.732 -18.279 1.00 96.50 161 PRO A CA 1
ATOM 1289 C C . PRO A 1 161 ? 0.831 -2.175 -18.399 1.00 96.50 161 PRO A C 1
ATOM 1291 O O . PRO A 1 161 ? -0.064 -1.656 -17.720 1.00 96.50 161 PRO A O 1
ATOM 1294 N N . LYS A 1 162 ? 0.580 -3.143 -19.277 1.00 96.00 162 LYS A N 1
ATOM 1295 C CA . LYS A 1 162 ? -0.744 -3.723 -19.476 1.00 96.00 162 LYS A CA 1
ATOM 1296 C C . LYS A 1 162 ? -0.931 -4.907 -18.550 1.00 96.00 162 LYS A C 1
ATOM 1298 O O . LYS A 1 162 ? -0.012 -5.669 -18.290 1.00 96.00 162 LYS A O 1
ATOM 1303 N N . ARG A 1 163 ? -2.147 -5.044 -18.036 1.00 95.88 163 ARG A N 1
ATOM 1304 C CA . ARG A 1 163 ? -2.533 -6.181 -17.209 1.00 95.88 163 ARG A CA 1
ATOM 1305 C C . ARG A 1 163 ? -2.629 -7.420 -18.100 1.00 95.88 163 ARG A C 1
ATOM 1307 O O . ARG A 1 163 ? -3.506 -7.469 -18.960 1.00 95.88 163 ARG A O 1
ATOM 1314 N N . ALA A 1 164 ? -1.713 -8.357 -17.897 1.00 95.56 164 ALA A N 1
ATOM 1315 C CA . ALA A 1 164 ? -1.607 -9.619 -18.625 1.00 95.56 164 ALA A CA 1
ATOM 1316 C C . ALA A 1 164 ? -2.241 -10.789 -17.860 1.00 95.56 164 ALA A C 1
ATOM 1318 O O . ALA A 1 164 ? -2.701 -11.738 -18.485 1.00 95.56 164 ALA A O 1
ATOM 1319 N N . LEU A 1 165 ? -2.318 -10.679 -16.528 1.00 95.44 165 LEU A N 1
ATOM 1320 C CA . LEU A 1 165 ? -2.996 -11.613 -15.630 1.00 95.44 165 LEU A CA 1
ATOM 1321 C C . LEU A 1 165 ? -3.766 -10.847 -14.556 1.00 95.44 165 LEU A C 1
ATOM 1323 O O . LEU A 1 165 ? -3.292 -9.831 -14.038 1.00 95.44 165 LEU A O 1
ATOM 1327 N N . GLU A 1 166 ? -4.939 -11.358 -14.202 1.00 94.38 166 GLU A N 1
ATOM 1328 C CA . GLU A 1 166 ? -5.702 -10.936 -13.032 1.00 94.38 166 GLU A CA 1
ATOM 1329 C C . GLU A 1 166 ? -6.350 -12.168 -12.397 1.00 94.38 166 GLU A C 1
ATOM 1331 O O . GLU A 1 166 ? -7.120 -12.873 -13.059 1.00 94.38 166 GLU A O 1
ATOM 1336 N N . VAL A 1 167 ? -6.006 -12.415 -11.132 1.00 93.31 167 VAL A N 1
ATOM 1337 C CA . VAL A 1 167 ? -6.572 -13.473 -10.292 1.00 93.31 167 VAL A CA 1
ATOM 1338 C C . VAL A 1 167 ? -7.160 -12.813 -9.051 1.00 93.31 167 VAL A C 1
ATOM 1340 O O . VAL A 1 167 ? -6.452 -12.243 -8.214 1.00 93.31 167 VAL A O 1
ATOM 1343 N N . THR A 1 168 ? -8.482 -12.820 -8.976 1.00 91.50 168 THR A N 1
ATOM 1344 C CA . THR A 1 168 ? -9.262 -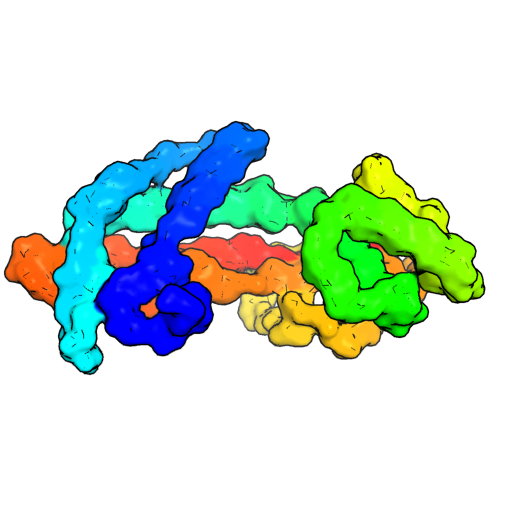12.211 -7.894 1.00 91.50 168 THR A CA 1
ATOM 1345 C C . THR A 1 168 ? -9.218 -13.054 -6.622 1.00 91.50 168 THR A C 1
ATOM 1347 O O . THR A 1 168 ? -8.880 -14.233 -6.659 1.00 91.50 168 THR A O 1
ATOM 1350 N N . ALA A 1 169 ? -9.614 -12.472 -5.489 1.00 87.88 169 ALA A N 1
ATOM 1351 C CA . ALA A 1 169 ? -9.749 -13.195 -4.226 1.00 87.88 169 ALA A CA 1
ATOM 1352 C C . ALA A 1 169 ? -10.597 -14.476 -4.351 1.00 87.88 169 ALA A C 1
ATOM 1354 O O . ALA A 1 169 ? -10.208 -15.516 -3.832 1.00 87.88 169 ALA A O 1
ATOM 1355 N N . ALA A 1 170 ? -11.709 -14.417 -5.092 1.00 88.12 170 ALA A N 1
ATOM 1356 C CA . ALA A 1 170 ? -12.578 -15.572 -5.315 1.00 88.12 170 ALA A CA 1
ATOM 1357 C C . ALA A 1 170 ? -11.892 -16.688 -6.124 1.00 88.12 170 ALA A C 1
ATOM 1359 O O . ALA A 1 170 ? -12.123 -17.863 -5.866 1.00 88.12 170 ALA A O 1
ATOM 1360 N N . GLU A 1 171 ? -11.040 -16.329 -7.087 1.00 91.00 171 GLU A N 1
ATOM 1361 C CA . GLU A 1 171 ? -10.282 -17.292 -7.897 1.00 91.00 171 GLU A CA 1
ATOM 1362 C C . GLU A 1 171 ? -9.063 -17.848 -7.151 1.00 91.00 171 GLU A C 1
ATOM 1364 O O . GLU A 1 171 ? -8.673 -18.992 -7.378 1.00 91.00 171 GLU A O 1
ATOM 1369 N N . LEU A 1 172 ? -8.465 -17.058 -6.252 1.00 87.56 172 LEU A N 1
ATOM 1370 C CA . LEU A 1 172 ? -7.405 -17.530 -5.362 1.00 87.56 172 LEU A CA 1
ATOM 1371 C C . LEU A 1 172 ? -7.935 -18.591 -4.387 1.00 87.56 172 LEU A C 1
ATOM 1373 O O . LEU A 1 172 ? -7.210 -19.540 -4.092 1.00 87.56 172 LEU A O 1
ATOM 1377 N N . GLY A 1 173 ? -9.177 -18.454 -3.912 1.00 85.44 173 GLY A N 1
ATOM 1378 C CA . GLY A 1 173 ? -9.751 -19.354 -2.909 1.00 85.44 173 GLY A CA 1
ATOM 1379 C C . GLY A 1 173 ? -8.844 -19.449 -1.679 1.00 85.44 173 GLY A C 1
ATOM 1380 O O . GLY A 1 173 ? -8.375 -18.430 -1.171 1.00 85.44 173 GLY A O 1
ATOM 1381 N N . ASP A 1 174 ? -8.525 -20.676 -1.266 1.00 81.31 174 ASP A N 1
ATOM 1382 C CA . ASP A 1 174 ? -7.656 -20.953 -0.112 1.00 81.31 174 ASP A CA 1
ATOM 1383 C C . ASP A 1 174 ? -6.152 -20.889 -0.436 1.00 81.31 174 ASP A C 1
ATOM 1385 O O . ASP A 1 174 ? -5.310 -21.156 0.426 1.00 81.31 174 ASP A O 1
ATOM 1389 N N . ARG A 1 175 ? -5.773 -20.551 -1.678 1.00 84.50 175 ARG A N 1
ATOM 1390 C CA . ARG A 1 175 ? -4.359 -20.456 -2.060 1.00 84.50 175 ARG A CA 1
ATOM 1391 C C . ARG A 1 175 ? -3.687 -19.329 -1.281 1.00 84.50 175 ARG A C 1
ATOM 1393 O O . ARG A 1 175 ? -4.069 -18.155 -1.357 1.00 84.50 175 ARG A O 1
ATOM 1400 N N . VAL A 1 176 ? -2.627 -19.690 -0.569 1.00 78.69 176 VAL A N 1
ATOM 1401 C CA . VAL A 1 176 ? -1.776 -18.734 0.133 1.00 78.69 176 VAL A CA 1
ATOM 1402 C C . VAL A 1 176 ? -0.787 -18.152 -0.868 1.00 78.69 176 VAL A C 1
ATOM 1404 O O . VAL A 1 176 ? 0.012 -18.871 -1.458 1.00 78.69 176 VAL A O 1
ATOM 1407 N N . VAL A 1 177 ? -0.847 -16.835 -1.065 1.00 81.44 177 VAL A N 1
ATOM 1408 C CA . VAL A 1 177 ? 0.216 -16.113 -1.768 1.00 81.44 177 VAL A CA 1
ATOM 1409 C C . VAL A 1 177 ? 1.345 -15.898 -0.772 1.00 81.44 177 VAL A C 1
ATOM 1411 O O . VAL A 1 177 ? 1.147 -15.241 0.252 1.00 81.44 177 VAL A O 1
ATOM 1414 N N . GLU A 1 178 ? 2.496 -16.490 -1.061 1.00 83.44 178 GLU A N 1
ATOM 1415 C CA . GLU A 1 178 ? 3.667 -16.444 -0.193 1.00 83.44 178 GLU A CA 1
ATOM 1416 C C . GLU A 1 178 ? 4.254 -15.033 -0.056 1.00 83.44 178 GLU A C 1
ATOM 1418 O O . GLU A 1 178 ? 4.098 -14.161 -0.919 1.00 83.44 178 GLU A O 1
ATOM 1423 N N . ASP A 1 179 ? 4.991 -14.824 1.037 1.00 82.31 179 ASP A N 1
ATOM 1424 C CA . ASP A 1 179 ? 5.497 -13.506 1.415 1.00 82.31 179 ASP A CA 1
ATOM 1425 C C . ASP A 1 179 ? 6.512 -12.928 0.414 1.00 82.31 179 ASP A C 1
ATOM 1427 O O . ASP A 1 179 ? 6.646 -11.707 0.317 1.00 82.31 179 ASP A O 1
ATOM 1431 N N . TRP A 1 180 ? 7.181 -13.769 -0.384 1.00 84.25 180 TRP A N 1
ATOM 1432 C CA . TRP A 1 180 ? 8.161 -13.319 -1.380 1.00 84.25 180 TRP A CA 1
ATOM 1433 C C . TRP A 1 180 ? 7.547 -12.454 -2.487 1.00 84.25 180 TRP A C 1
ATOM 1435 O O . TRP A 1 180 ? 8.259 -11.649 -3.084 1.00 84.25 180 TRP A O 1
ATOM 1445 N N . VAL A 1 181 ? 6.237 -12.571 -2.741 1.00 83.25 181 VAL A N 1
ATOM 1446 C CA . VAL A 1 181 ? 5.517 -11.765 -3.746 1.00 83.25 181 VAL A CA 1
ATOM 1447 C C . VAL A 1 181 ? 5.345 -10.314 -3.276 1.00 83.25 181 VAL A C 1
ATOM 1449 O O . VAL A 1 181 ? 5.194 -9.386 -4.079 1.00 83.25 181 VAL A O 1
ATOM 1452 N N . HIS A 1 182 ? 5.348 -10.100 -1.959 1.00 78.88 182 HIS A N 1
ATOM 1453 C CA . HIS A 1 182 ? 5.044 -8.817 -1.334 1.00 78.88 182 HIS A CA 1
ATOM 1454 C C . HIS A 1 182 ? 6.208 -7.820 -1.383 1.00 78.88 182 HIS A C 1
ATOM 1456 O O . HIS A 1 182 ? 5.974 -6.607 -1.383 1.00 78.88 182 HIS A O 1
ATOM 1462 N N . SER A 1 183 ? 7.443 -8.315 -1.425 1.00 79.44 183 SER A N 1
ATOM 1463 C CA . SER A 1 183 ? 8.670 -7.521 -1.442 1.00 79.44 183 SER A CA 1
ATOM 1464 C C . SER A 1 183 ? 9.497 -7.799 -2.695 1.00 79.44 183 SER A C 1
ATOM 1466 O O . SER A 1 183 ? 9.271 -8.753 -3.435 1.00 79.44 183 SER A O 1
ATOM 1468 N N . GLU A 1 184 ? 10.447 -6.915 -2.975 1.00 82.69 184 GLU A N 1
ATOM 1469 C CA . GLU A 1 184 ? 11.348 -7.051 -4.116 1.00 82.69 184 GLU A CA 1
ATOM 1470 C C . GLU A 1 184 ? 12.470 -8.025 -3.735 1.00 82.69 184 GLU A C 1
ATOM 1472 O O . GLU A 1 184 ? 13.505 -7.633 -3.202 1.00 82.69 184 GLU A O 1
ATOM 1477 N N . THR A 1 185 ? 12.207 -9.318 -3.935 1.00 85.56 185 THR A N 1
ATOM 1478 C CA . THR A 1 185 ? 13.124 -10.426 -3.625 1.00 85.56 185 THR A CA 1
ATOM 1479 C C . THR A 1 185 ? 13.778 -10.981 -4.892 1.00 85.56 185 THR A C 1
ATOM 1481 O O . THR A 1 185 ? 13.278 -10.781 -6.001 1.00 85.56 185 THR A O 1
ATOM 1484 N N . SER A 1 186 ? 14.889 -11.711 -4.743 1.00 87.50 186 SER A N 1
ATOM 1485 C CA . SER A 1 186 ? 15.495 -12.458 -5.857 1.00 87.50 186 SER A CA 1
ATOM 1486 C C . SER A 1 186 ? 14.519 -13.482 -6.440 1.00 87.50 186 SER A C 1
ATOM 1488 O O . SER A 1 186 ? 14.331 -13.506 -7.649 1.00 87.50 186 SER A O 1
ATOM 1490 N N . LEU A 1 187 ? 13.809 -14.218 -5.577 1.00 90.69 187 LEU A N 1
ATOM 1491 C CA . LEU A 1 187 ? 12.759 -15.172 -5.958 1.00 90.69 187 LEU A CA 1
ATOM 1492 C C . LEU A 1 187 ? 11.670 -14.522 -6.815 1.00 90.69 187 LEU A C 1
ATOM 1494 O O . LEU A 1 187 ? 11.306 -15.045 -7.865 1.00 90.69 187 LEU A O 1
ATOM 1498 N N . LYS A 1 188 ? 11.182 -13.343 -6.404 1.00 92.38 188 LYS A N 1
ATOM 1499 C CA . LYS A 1 188 ? 10.198 -12.595 -7.190 1.00 92.38 188 LYS A CA 1
ATOM 1500 C C . LYS A 1 188 ? 10.735 -12.249 -8.572 1.00 92.38 188 LYS A C 1
ATOM 1502 O O . LYS A 1 188 ? 10.021 -12.402 -9.560 1.00 92.38 188 LYS A O 1
ATOM 1507 N N . ARG A 1 189 ? 11.988 -11.796 -8.641 1.00 91.81 189 ARG A N 1
ATOM 1508 C CA . ARG A 1 189 ? 12.610 -11.438 -9.912 1.00 91.81 189 ARG A CA 1
ATOM 1509 C C . ARG A 1 189 ? 12.797 -12.650 -10.825 1.00 91.81 189 ARG A C 1
ATOM 1511 O O . ARG A 1 189 ? 12.513 -12.550 -12.012 1.00 91.81 189 ARG A O 1
ATOM 1518 N N . GLU A 1 190 ? 13.244 -13.777 -10.287 1.00 93.25 190 GLU A N 1
ATOM 1519 C CA . GLU A 1 190 ? 13.402 -15.027 -11.039 1.00 93.25 190 GLU A CA 1
ATOM 1520 C C . GLU A 1 190 ? 12.061 -15.512 -11.606 1.00 93.25 190 GLU A C 1
ATOM 1522 O O . GLU A 1 190 ? 11.982 -15.878 -12.780 1.00 93.25 190 GLU A O 1
ATOM 1527 N N . ALA A 1 191 ? 10.989 -15.437 -10.810 1.00 94.12 191 ALA A N 1
ATOM 1528 C CA . ALA A 1 191 ? 9.640 -15.764 -11.265 1.00 94.12 191 ALA A CA 1
ATOM 1529 C C . ALA A 1 191 ? 9.165 -14.821 -12.386 1.00 94.12 191 ALA A C 1
ATOM 1531 O O . ALA A 1 191 ? 8.660 -15.279 -13.409 1.00 94.12 191 ALA A O 1
ATOM 1532 N N . GLU A 1 192 ? 9.360 -13.509 -12.232 1.00 95.56 192 GLU A N 1
ATOM 1533 C CA . GLU A 1 192 ? 9.032 -12.516 -13.265 1.00 95.56 192 GLU A CA 1
ATOM 1534 C C . GLU A 1 192 ? 9.801 -12.756 -14.570 1.00 95.56 192 GLU A C 1
ATOM 1536 O O . GLU A 1 192 ? 9.218 -12.676 -15.649 1.00 95.56 192 GLU A O 1
ATOM 1541 N N . ASP A 1 193 ? 11.091 -13.073 -14.486 1.00 95.12 193 ASP A N 1
ATOM 1542 C CA . ASP A 1 193 ? 11.933 -13.308 -15.660 1.00 95.12 193 ASP A CA 1
ATOM 1543 C C . ASP A 1 193 ? 11.603 -14.625 -16.364 1.00 95.12 193 ASP A C 1
ATOM 1545 O O . ASP A 1 193 ? 11.629 -14.680 -17.593 1.00 95.12 193 ASP A O 1
ATOM 1549 N N . THR A 1 194 ? 11.231 -15.657 -15.605 1.00 95.69 194 THR A N 1
ATOM 1550 C CA . THR A 1 194 ? 10.727 -16.922 -16.159 1.00 95.69 194 THR A CA 1
ATOM 1551 C C . THR A 1 194 ? 9.436 -16.680 -16.938 1.00 95.69 194 THR A C 1
ATOM 1553 O O . THR A 1 194 ? 9.355 -17.018 -18.118 1.00 95.69 194 THR A O 1
ATOM 1556 N N . LEU A 1 195 ? 8.469 -15.984 -16.328 1.00 95.69 195 LEU A N 1
ATOM 1557 C CA . LEU A 1 195 ? 7.221 -15.606 -16.996 1.00 95.69 195 LEU A CA 1
ATOM 1558 C C . LEU A 1 195 ? 7.477 -14.751 -18.241 1.00 95.69 195 LEU A C 1
ATOM 1560 O O . LEU A 1 195 ? 6.812 -14.930 -19.256 1.00 95.69 195 LEU A O 1
ATOM 1564 N N . ALA A 1 196 ? 8.439 -13.824 -18.188 1.00 95.81 196 ALA A N 1
ATOM 1565 C CA . ALA A 1 196 ? 8.802 -13.010 -19.343 1.00 95.81 196 ALA A CA 1
ATOM 1566 C C . ALA A 1 196 ? 9.290 -13.880 -20.510 1.00 95.81 196 ALA A C 1
ATOM 1568 O O . ALA A 1 196 ? 8.813 -13.703 -21.631 1.00 95.81 196 ALA A O 1
ATOM 1569 N N . GLN A 1 197 ? 10.170 -14.849 -20.248 1.00 95.62 197 GLN A N 1
ATOM 1570 C CA . GLN A 1 197 ? 10.673 -15.771 -21.269 1.00 95.62 197 GLN A CA 1
ATOM 1571 C C . GLN A 1 197 ? 9.553 -16.616 -21.890 1.00 95.62 197 GLN A C 1
ATOM 1573 O O . GLN A 1 197 ? 9.504 -16.743 -23.114 1.00 95.62 197 GLN A O 1
ATOM 1578 N N . GLU A 1 198 ? 8.625 -17.128 -21.077 1.00 95.12 198 GLU A N 1
ATOM 1579 C CA . GLU A 1 198 ? 7.482 -17.930 -21.540 1.00 95.12 198 GLU A CA 1
ATOM 1580 C C . GLU A 1 198 ? 6.598 -17.179 -22.546 1.00 95.12 198 GLU A C 1
ATOM 1582 O O . GLU A 1 198 ? 6.116 -17.770 -23.513 1.00 95.12 198 GLU A O 1
ATOM 1587 N N . VAL A 1 199 ? 6.432 -15.862 -22.377 1.00 94.69 199 VAL A N 1
ATOM 1588 C CA . VAL A 1 199 ? 5.638 -15.023 -23.294 1.00 94.69 199 VAL A CA 1
ATOM 1589 C C . VAL A 1 199 ? 6.470 -14.246 -24.321 1.00 94.69 199 VAL A C 1
ATOM 1591 O O . VAL A 1 199 ? 5.963 -13.320 -24.972 1.00 94.69 199 VAL A O 1
ATOM 1594 N N . GLY A 1 200 ? 7.743 -14.614 -24.490 1.00 94.75 200 GLY A N 1
ATOM 1595 C CA . GLY A 1 200 ? 8.646 -14.011 -25.472 1.00 94.75 200 GLY A CA 1
ATOM 1596 C C . GLY A 1 200 ? 8.934 -12.533 -25.201 1.00 94.75 200 GLY A C 1
ATOM 1597 O O . GLY A 1 200 ? 8.886 -11.712 -26.121 1.00 94.75 200 GLY A O 1
ATOM 1598 N N . LEU A 1 201 ? 9.161 -12.186 -23.935 1.00 94.75 201 LEU A N 1
ATOM 1599 C CA . LEU A 1 201 ? 9.578 -10.870 -23.458 1.00 94.75 201 LEU A CA 1
ATOM 1600 C C . LEU A 1 201 ? 10.974 -10.935 -22.824 1.00 94.75 201 LEU A C 1
ATOM 1602 O O . LEU A 1 201 ? 11.448 -11.987 -22.399 1.00 94.75 201 LEU A O 1
ATOM 1606 N N . GLU A 1 202 ? 11.639 -9.785 -22.752 1.00 93.06 202 GLU A N 1
ATOM 1607 C CA . GLU A 1 202 ? 12.965 -9.663 -22.139 1.00 93.06 202 GLU A CA 1
ATOM 1608 C C . GLU A 1 202 ? 12.891 -9.735 -20.600 1.00 93.06 202 GLU A C 1
ATOM 1610 O O . GLU A 1 202 ? 11.879 -9.390 -19.995 1.00 93.06 202 GLU A O 1
ATOM 1615 N N . SER A 1 203 ? 13.987 -10.107 -19.929 1.00 91.81 203 SER A N 1
ATOM 1616 C CA . SER A 1 203 ? 14.070 -10.034 -18.457 1.00 91.81 203 SER A CA 1
ATOM 1617 C C . SER A 1 203 ? 13.683 -8.634 -17.952 1.00 91.81 203 SER A C 1
ATOM 1619 O O . SER A 1 203 ? 14.119 -7.614 -18.499 1.00 91.81 203 SER A O 1
ATOM 1621 N N . GLY A 1 204 ? 12.846 -8.580 -16.914 1.00 89.81 204 GLY A N 1
ATOM 1622 C CA . GLY A 1 204 ? 12.319 -7.358 -16.299 1.00 89.81 204 GLY A CA 1
ATOM 1623 C C . GLY A 1 204 ? 11.079 -6.757 -16.956 1.00 89.81 204 GLY A C 1
ATOM 1624 O O . GLY A 1 204 ? 10.566 -5.752 -16.457 1.00 89.81 204 GLY A O 1
ATOM 1625 N N . GLU A 1 205 ? 10.576 -7.374 -18.026 1.00 92.94 205 GLU A N 1
ATOM 1626 C CA . GLU A 1 205 ? 9.391 -6.935 -18.774 1.00 92.94 205 GLU A CA 1
ATOM 1627 C C . GLU A 1 205 ? 8.056 -7.460 -18.227 1.00 92.94 205 GLU A C 1
ATOM 1629 O O . GLU A 1 205 ? 6.980 -7.073 -18.698 1.00 92.94 205 GLU A O 1
ATOM 1634 N N . VAL A 1 206 ? 8.124 -8.321 -17.219 1.00 96.25 206 VAL A N 1
ATOM 1635 C CA . VAL A 1 206 ? 6.983 -8.761 -16.423 1.00 96.25 206 VAL A CA 1
ATOM 1636 C C . VAL A 1 206 ? 7.145 -8.217 -15.010 1.00 96.25 206 VAL A C 1
ATOM 1638 O O . VAL A 1 206 ? 8.258 -8.112 -14.486 1.00 96.25 206 VAL A O 1
ATOM 1641 N N . VAL A 1 207 ? 6.027 -7.825 -14.400 1.00 95.00 207 VAL A N 1
ATOM 1642 C CA . VAL A 1 207 ? 5.967 -7.465 -12.982 1.00 95.00 207 VAL A CA 1
ATOM 1643 C C . VAL A 1 207 ? 4.796 -8.182 -12.330 1.00 95.00 207 VAL A C 1
ATOM 1645 O O . VAL A 1 207 ? 3.650 -8.026 -12.765 1.00 95.00 207 VAL A O 1
ATOM 1648 N N . ILE A 1 208 ? 5.081 -8.932 -11.270 1.00 94.81 208 ILE A N 1
ATOM 1649 C CA . ILE A 1 208 ? 4.072 -9.538 -10.408 1.00 94.81 208 ILE A CA 1
ATOM 1650 C C . ILE A 1 208 ? 3.713 -8.529 -9.318 1.00 94.81 208 ILE A C 1
ATOM 1652 O O . ILE A 1 208 ? 4.563 -7.974 -8.614 1.00 94.81 208 ILE A O 1
ATOM 1656 N N . ASP A 1 209 ? 2.419 -8.293 -9.166 1.00 92.69 209 ASP A N 1
ATOM 1657 C CA . ASP A 1 209 ? 1.867 -7.352 -8.212 1.00 92.69 209 ASP A CA 1
ATOM 1658 C C . ASP A 1 209 ? 0.800 -8.022 -7.352 1.00 92.69 209 ASP A C 1
ATOM 1660 O O . ASP A 1 209 ? -0.214 -8.513 -7.849 1.00 92.69 209 ASP A O 1
ATOM 1664 N N . PHE A 1 210 ? 1.007 -7.990 -6.037 1.00 90.12 210 PHE A N 1
ATOM 1665 C CA . PHE A 1 210 ? 0.008 -8.422 -5.072 1.00 90.12 210 PHE A CA 1
ATOM 1666 C C . PHE A 1 210 ? -0.060 -7.428 -3.903 1.00 90.12 210 PHE A C 1
ATOM 1668 O O . PHE A 1 210 ? 0.972 -7.094 -3.309 1.00 90.12 210 PHE A O 1
ATOM 1675 N N . PRO A 1 211 ? -1.243 -6.882 -3.572 1.00 80.12 211 PRO A N 1
ATOM 1676 C CA . PRO A 1 211 ? -1.377 -5.896 -2.509 1.00 80.12 211 PRO A CA 1
ATOM 1677 C C . PRO A 1 211 ? -1.092 -6.500 -1.125 1.00 80.12 211 PRO A C 1
ATOM 1679 O O . PRO A 1 211 ? -1.812 -7.367 -0.637 1.00 80.12 211 PRO A O 1
ATOM 1682 N N . ALA A 1 212 ? -0.048 -5.993 -0.466 1.00 67.00 212 ALA A N 1
ATOM 1683 C CA . ALA A 1 212 ? 0.478 -6.537 0.781 1.00 67.00 212 ALA A CA 1
ATOM 1684 C C . ALA A 1 212 ? 0.406 -5.515 1.921 1.00 67.00 212 ALA A C 1
ATOM 1686 O O . ALA A 1 212 ? 1.299 -4.689 2.073 1.00 67.00 212 ALA A O 1
ATOM 1687 N N . LYS A 1 213 ? -0.666 -5.542 2.714 1.00 71.31 213 LYS A N 1
ATOM 1688 C CA . LYS A 1 213 ? -0.755 -4.835 4.004 1.00 71.31 213 LYS A CA 1
ATOM 1689 C C . LYS A 1 213 ? -1.842 -5.516 4.847 1.00 71.31 213 LYS A C 1
ATOM 1691 O O . LYS A 1 213 ? -2.975 -5.050 4.887 1.00 71.31 213 LYS A O 1
ATOM 1696 N N . ARG A 1 214 ? -1.489 -6.634 5.492 1.00 66.00 214 ARG A N 1
ATOM 1697 C CA . ARG A 1 214 ? -2.413 -7.478 6.283 1.00 66.00 214 ARG A CA 1
ATOM 1698 C C . ARG A 1 214 ? -3.051 -6.751 7.477 1.00 66.00 214 ARG A C 1
ATOM 1700 O O . ARG A 1 214 ? -4.133 -7.118 7.902 1.00 66.00 214 ARG A O 1
ATOM 1707 N N . THR A 1 215 ? -2.393 -5.708 7.987 1.00 69.75 215 THR A N 1
ATOM 1708 C CA . THR A 1 215 ? -2.815 -4.933 9.173 1.00 69.75 215 THR A CA 1
ATOM 1709 C C . THR A 1 215 ? -3.501 -3.604 8.841 1.00 69.75 215 THR A C 1
ATOM 1711 O O . THR A 1 215 ? -3.927 -2.846 9.712 1.00 69.75 215 THR A O 1
ATOM 1714 N N . MET A 1 216 ? -3.653 -3.290 7.555 1.00 74.31 216 MET A N 1
ATOM 1715 C CA . MET A 1 216 ? -4.690 -2.355 7.114 1.00 74.31 216 MET A CA 1
ATOM 1716 C C . MET A 1 216 ? -6.041 -2.943 7.538 1.00 74.31 216 MET A C 1
ATOM 1718 O O . MET A 1 216 ? -6.093 -4.120 7.752 1.00 74.31 216 MET A O 1
ATOM 1722 N N . PHE A 1 217 ? -7.149 -2.238 7.681 1.00 79.94 217 PHE A N 1
ATOM 1723 C CA . PHE A 1 217 ? -8.405 -2.780 8.255 1.00 79.94 217 PHE A CA 1
ATOM 1724 C C . PHE A 1 217 ? -8.377 -3.361 9.682 1.00 79.94 217 PHE A C 1
ATOM 1726 O O . PHE A 1 217 ? -9.385 -3.189 10.350 1.00 79.94 217 PHE A O 1
ATOM 1733 N N . GLN A 1 218 ? -7.286 -3.953 10.183 1.00 81.44 218 GLN A N 1
ATOM 1734 C CA . GLN A 1 218 ? -7.236 -4.476 11.549 1.00 81.44 218 GLN A CA 1
ATOM 1735 C C . GLN A 1 218 ? -7.599 -3.401 12.574 1.00 81.44 218 GLN A C 1
ATOM 1737 O O . GLN A 1 218 ? -7.152 -2.251 12.496 1.00 81.44 218 GLN A O 1
ATOM 1742 N N . LEU A 1 219 ? -8.413 -3.822 13.534 1.00 85.44 219 LEU A N 1
ATOM 1743 C CA . LEU A 1 219 ? -8.856 -3.031 14.663 1.00 85.44 219 LEU A CA 1
ATOM 1744 C C . LEU A 1 219 ? -8.372 -3.735 15.922 1.00 85.44 219 LEU A C 1
ATOM 1746 O O . LEU A 1 219 ? -8.802 -4.841 16.224 1.00 85.44 219 LEU A O 1
ATOM 1750 N N . ASN A 1 220 ? -7.442 -3.086 16.610 1.00 88.62 220 ASN A N 1
ATOM 1751 C CA . ASN A 1 220 ? -6.996 -3.446 17.947 1.00 88.62 220 ASN A CA 1
ATOM 1752 C C . ASN A 1 220 ? -6.918 -2.169 18.785 1.00 88.62 220 ASN A C 1
ATOM 1754 O O . ASN A 1 220 ? -6.083 -1.306 18.496 1.00 88.62 220 ASN A O 1
ATOM 1758 N N . LEU A 1 221 ? -7.849 -2.002 19.725 1.00 91.81 221 LEU A N 1
ATOM 1759 C CA . LEU A 1 221 ? -7.975 -0.814 20.574 1.00 91.81 221 LEU A CA 1
ATOM 1760 C C . LEU A 1 221 ? -8.874 -1.081 21.787 1.00 91.81 221 LEU A C 1
ATOM 1762 O O . LEU A 1 221 ? -9.699 -1.992 21.768 1.00 91.81 221 LEU A O 1
ATOM 1766 N N . LEU A 1 222 ? -8.772 -0.237 22.813 1.00 94.56 222 LEU A N 1
ATOM 1767 C CA . LEU A 1 222 ? -9.648 -0.295 23.984 1.00 94.56 222 LEU A CA 1
ATOM 1768 C C . LEU A 1 222 ? -11.001 0.386 23.728 1.00 94.56 222 LEU A C 1
ATOM 1770 O O . LEU A 1 222 ? -11.069 1.481 23.163 1.00 94.56 222 LEU A O 1
ATOM 1774 N N . ILE A 1 22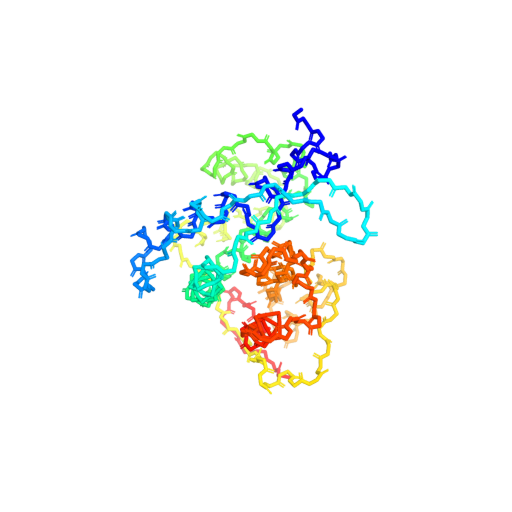3 ? -12.079 -0.233 24.210 1.00 95.12 223 ILE A N 1
ATOM 1775 C CA . ILE A 1 223 ? -13.444 0.295 24.193 1.00 95.12 223 ILE A CA 1
ATOM 1776 C C . ILE A 1 223 ? -13.940 0.478 25.629 1.00 95.12 223 ILE A C 1
ATOM 1778 O O . ILE A 1 223 ? -13.963 -0.466 26.417 1.00 95.12 223 ILE A O 1
ATOM 1782 N N . LYS A 1 224 ? -14.416 1.683 25.962 1.00 95.94 224 LYS A N 1
ATOM 1783 C CA . LYS A 1 224 ? -15.138 1.951 27.215 1.00 95.94 224 LYS A CA 1
ATOM 1784 C C . LYS A 1 224 ? -16.640 1.790 27.013 1.00 95.94 224 LYS A C 1
ATOM 1786 O O . LYS A 1 224 ? -17.280 2.628 26.365 1.00 95.94 224 LYS A O 1
ATOM 1791 N N . ARG A 1 225 ? -17.206 0.746 27.616 1.00 94.75 225 ARG A N 1
ATOM 1792 C CA . ARG A 1 225 ? -18.641 0.434 27.613 1.00 94.75 225 ARG A CA 1
ATOM 1793 C C . ARG A 1 225 ? -19.464 1.472 28.360 1.00 94.75 225 ARG A C 1
ATOM 1795 O O . ARG A 1 225 ? -18.978 2.151 29.267 1.00 94.75 225 ARG A O 1
ATOM 1802 N N . ARG A 1 226 ? -20.764 1.530 28.058 1.00 90.06 226 ARG A N 1
ATOM 1803 C CA . ARG A 1 226 ? -21.738 2.385 28.769 1.00 90.06 226 ARG A CA 1
ATOM 1804 C C . ARG A 1 226 ? -21.764 2.146 30.280 1.00 90.06 226 ARG A C 1
ATOM 1806 O O . ARG A 1 226 ? -21.945 3.093 31.033 1.00 90.06 226 ARG A O 1
ATOM 1813 N N . LYS A 1 227 ? -21.561 0.899 30.721 1.00 90.56 227 LYS A N 1
ATOM 1814 C CA . LYS A 1 227 ? -21.511 0.521 32.146 1.00 90.56 227 LYS A CA 1
ATOM 1815 C C . LYS A 1 227 ? -20.151 0.794 32.813 1.00 90.56 227 LYS A C 1
ATOM 1817 O O . LYS A 1 227 ? -19.973 0.446 33.971 1.00 90.56 227 LYS A O 1
ATOM 1822 N N . GLY A 1 228 ? -19.197 1.394 32.098 1.00 90.69 228 GLY A N 1
ATOM 1823 C CA . GLY A 1 228 ? -17.875 1.756 32.616 1.00 90.69 228 GLY A CA 1
ATOM 1824 C C . GLY A 1 228 ? -16.790 0.691 32.442 1.00 90.69 228 GLY A C 1
ATOM 1825 O O . GLY A 1 228 ? -15.620 1.032 32.574 1.00 90.69 228 GLY A O 1
ATOM 1826 N N . GLN A 1 229 ? -17.157 -0.547 32.095 1.00 94.00 229 GLN A N 1
ATOM 1827 C CA . GLN A 1 229 ? -16.208 -1.618 31.781 1.00 94.00 229 GLN A CA 1
ATOM 1828 C C . GLN A 1 229 ? -15.319 -1.235 30.589 1.00 94.00 229 GLN A C 1
ATOM 1830 O O . GLN A 1 229 ? -15.801 -0.647 29.617 1.00 94.00 229 GLN A O 1
ATOM 1835 N N . VAL A 1 230 ? -14.034 -1.573 30.675 1.00 95.88 230 VAL A N 1
ATOM 1836 C CA . VAL A 1 230 ? -13.063 -1.431 29.586 1.00 95.88 230 VAL A CA 1
ATOM 1837 C C . VAL A 1 230 ? -12.757 -2.816 29.034 1.00 95.88 230 VAL A C 1
ATOM 1839 O O . VAL A 1 230 ? -12.516 -3.742 29.804 1.00 95.88 230 VAL A O 1
ATOM 1842 N N . GLU A 1 231 ? -12.797 -2.955 27.714 1.00 94.06 231 GLU A N 1
ATOM 1843 C CA . GLU A 1 231 ? -12.504 -4.205 27.007 1.00 94.06 231 GLU A CA 1
ATOM 1844 C C . GLU A 1 231 ? -11.677 -3.908 25.752 1.00 94.06 231 GLU A C 1
ATOM 1846 O O . GLU A 1 231 ? -11.830 -2.845 25.144 1.00 94.06 231 GLU A O 1
ATOM 1851 N N . ARG A 1 232 ? -10.814 -4.840 25.342 1.00 91.88 232 ARG A N 1
ATOM 1852 C CA . ARG A 1 232 ? -10.026 -4.722 24.112 1.00 91.88 232 ARG A CA 1
ATOM 1853 C C . ARG A 1 232 ? -10.816 -5.278 22.930 1.00 91.88 232 ARG A C 1
ATOM 1855 O O . ARG A 1 232 ? -11.221 -6.433 22.935 1.00 91.88 232 ARG A O 1
ATOM 1862 N N . LEU A 1 233 ? -11.025 -4.460 21.901 1.00 89.88 233 LEU A N 1
ATOM 1863 C CA . LEU A 1 233 ? -11.528 -4.919 20.609 1.00 89.88 233 LEU A CA 1
ATOM 1864 C C . LEU A 1 233 ? -10.373 -5.571 19.856 1.00 89.88 233 LEU A C 1
ATOM 1866 O O . LEU A 1 233 ? -9.654 -4.871 19.154 1.00 89.88 233 LEU A O 1
ATOM 1870 N N . GLY A 1 234 ? -10.165 -6.869 20.073 1.00 86.06 234 GLY A N 1
ATOM 1871 C CA . GLY A 1 234 ? -9.155 -7.685 19.392 1.00 86.06 234 GLY A CA 1
ATOM 1872 C C . GLY A 1 234 ? -9.735 -8.522 18.242 1.00 86.06 234 GLY A C 1
ATOM 1873 O O . GLY A 1 234 ? -10.905 -8.361 17.910 1.00 86.06 234 GLY A O 1
ATOM 1874 N N . PRO A 1 235 ? -8.949 -9.436 17.643 1.00 81.50 235 PRO A N 1
ATOM 1875 C CA . PRO A 1 235 ? -9.375 -10.276 16.514 1.00 81.50 235 PRO A CA 1
ATOM 1876 C C . PRO A 1 235 ? -10.656 -11.084 16.763 1.00 81.50 235 PRO A C 1
ATOM 1878 O O . PRO A 1 235 ? -11.441 -11.279 15.842 1.00 81.50 235 PRO A O 1
ATOM 1881 N N . ASP A 1 236 ? -10.902 -11.487 18.011 1.00 84.31 236 ASP A N 1
ATOM 1882 C CA . ASP A 1 236 ? -12.079 -12.275 18.404 1.00 84.31 236 ASP A CA 1
ATOM 1883 C C . ASP A 1 236 ? -13.381 -11.450 18.488 1.00 84.31 236 ASP A C 1
ATOM 1885 O O . ASP A 1 236 ? -14.448 -11.982 18.806 1.00 84.31 236 ASP A O 1
ATOM 1889 N N . GLY A 1 237 ? -13.310 -10.141 18.224 1.00 85.06 237 GLY A N 1
ATOM 1890 C CA . GLY A 1 237 ? -14.446 -9.236 18.342 1.00 85.06 237 GLY A CA 1
ATOM 1891 C C . GLY A 1 237 ? -14.811 -8.916 19.793 1.00 85.06 237 GLY A C 1
ATOM 1892 O O . GLY A 1 237 ? -14.092 -9.227 20.740 1.00 85.06 237 GLY A O 1
ATOM 1893 N N . LEU A 1 238 ? -15.946 -8.236 19.973 1.00 85.62 238 LEU A N 1
ATOM 1894 C CA . LEU A 1 238 ? -16.494 -7.912 21.291 1.00 85.62 238 LEU A CA 1
ATOM 1895 C C . LEU A 1 238 ? -18.011 -8.138 21.314 1.00 85.62 238 LEU A C 1
ATOM 1897 O O . LEU A 1 238 ? -18.731 -7.478 20.556 1.00 85.62 238 LEU A O 1
ATOM 1901 N N . PRO A 1 239 ? -18.538 -8.994 22.212 1.00 84.12 239 PRO A N 1
ATOM 1902 C CA . PRO A 1 239 ? -19.976 -9.205 22.343 1.00 84.12 239 PRO A CA 1
ATOM 1903 C C . PRO A 1 239 ? -20.752 -7.896 22.547 1.00 84.12 239 PRO A C 1
ATOM 1905 O O . PRO A 1 239 ? -20.334 -7.003 23.287 1.00 84.12 239 PRO A O 1
ATOM 1908 N N . GLY A 1 240 ? -21.905 -7.770 21.888 1.00 81.44 240 GLY A N 1
ATOM 1909 C CA . GLY A 1 240 ? -22.755 -6.576 21.965 1.00 81.44 240 GLY A CA 1
ATOM 1910 C C . GLY A 1 240 ? -22.320 -5.402 21.078 1.00 81.44 240 GLY A C 1
ATOM 1911 O O . GLY A 1 240 ? -23.003 -4.380 21.084 1.00 81.44 240 GLY A O 1
ATOM 1912 N N . LEU A 1 241 ? -21.232 -5.537 20.313 1.00 82.50 241 LEU A N 1
ATOM 1913 C CA . LEU A 1 241 ? -20.882 -4.653 19.194 1.00 82.50 241 LEU A CA 1
ATOM 1914 C C . LEU A 1 241 ? -21.006 -5.415 17.872 1.00 82.50 241 LEU A C 1
ATOM 1916 O O . LEU A 1 241 ? -21.109 -6.642 17.859 1.00 82.50 241 LEU A O 1
ATOM 1920 N N . ILE A 1 242 ? -20.983 -4.686 16.755 1.00 79.88 242 ILE A N 1
ATOM 1921 C CA . ILE A 1 242 ? -20.734 -5.303 15.452 1.00 79.88 242 ILE A CA 1
ATOM 1922 C C . ILE A 1 242 ? -19.340 -5.939 15.491 1.00 79.88 242 ILE A C 1
ATOM 1924 O O . ILE A 1 242 ? -18.397 -5.349 16.022 1.00 79.88 242 ILE A O 1
ATOM 1928 N N . ASP A 1 243 ? -19.223 -7.139 14.924 1.00 85.31 243 ASP A N 1
ATOM 1929 C CA . ASP A 1 243 ? -17.969 -7.886 14.805 1.00 85.31 243 ASP A CA 1
ATOM 1930 C C . ASP A 1 243 ? -17.050 -7.244 13.749 1.00 85.31 243 ASP A C 1
ATOM 1932 O O . ASP A 1 243 ? -16.833 -7.752 12.647 1.00 85.31 243 ASP A O 1
ATOM 1936 N N . LEU A 1 244 ? -16.580 -6.036 14.061 1.00 83.88 244 LEU A N 1
ATOM 1937 C CA . LEU A 1 244 ? -15.759 -5.235 13.167 1.00 83.88 244 LEU A CA 1
ATOM 1938 C C . LEU A 1 244 ? -14.424 -5.885 12.806 1.00 83.88 244 LEU A C 1
ATOM 1940 O O . LEU A 1 244 ? -14.035 -5.743 11.648 1.00 83.88 244 LEU A O 1
ATOM 1944 N N . PRO A 1 245 ? -13.722 -6.580 13.720 1.00 85.94 245 PRO A N 1
ATOM 1945 C CA . PRO A 1 245 ? -12.498 -7.300 13.387 1.00 85.94 245 PRO A CA 1
ATOM 1946 C C . PRO A 1 245 ? -12.730 -8.358 12.306 1.00 85.94 245 PRO A C 1
ATOM 1948 O O . PRO A 1 245 ? -12.038 -8.338 11.289 1.00 85.94 245 PRO A O 1
ATOM 1951 N N . ARG A 1 246 ? -13.772 -9.187 12.433 1.00 87.31 246 ARG A N 1
ATOM 1952 C CA . ARG A 1 246 ? -14.105 -10.173 11.398 1.00 87.31 246 ARG A CA 1
ATOM 1953 C C . ARG A 1 246 ? -14.527 -9.524 10.082 1.00 87.31 246 ARG A C 1
ATOM 1955 O O . ARG A 1 246 ? -14.089 -9.941 9.013 1.00 87.31 246 ARG A O 1
ATOM 1962 N N . VAL A 1 247 ? -15.348 -8.472 10.134 1.00 88.44 247 VAL A N 1
ATOM 1963 C CA . VAL A 1 247 ? -15.725 -7.712 8.928 1.00 88.44 247 VAL A CA 1
ATOM 1964 C C . VAL A 1 247 ? -14.484 -7.123 8.251 1.00 88.44 247 VAL A C 1
ATOM 1966 O O . VAL A 1 247 ? -14.361 -7.190 7.031 1.00 88.44 247 VAL A O 1
ATOM 1969 N N . ALA A 1 248 ? -13.541 -6.577 9.017 1.00 87.44 248 ALA A N 1
ATOM 1970 C CA . ALA A 1 248 ? -12.286 -6.041 8.505 1.00 87.44 248 ALA A CA 1
ATOM 1971 C C . ALA A 1 248 ? -11.440 -7.104 7.788 1.00 87.44 248 ALA A C 1
ATOM 1973 O O . ALA A 1 248 ? -10.886 -6.817 6.722 1.00 87.44 248 ALA A O 1
ATOM 1974 N N . GLU A 1 249 ? -11.363 -8.317 8.335 1.00 86.88 249 GLU A N 1
ATOM 1975 C CA . GLU A 1 249 ? -10.660 -9.444 7.714 1.00 86.88 249 GLU A CA 1
ATOM 1976 C C . GLU A 1 249 ? -11.305 -9.871 6.393 1.00 86.88 249 GLU A C 1
ATOM 1978 O O . GLU A 1 249 ? -10.605 -10.016 5.390 1.00 86.88 249 GLU A O 1
ATOM 1983 N N . GLU A 1 250 ? -12.631 -9.977 6.336 1.00 87.81 250 GLU A N 1
ATOM 1984 C CA . GLU A 1 250 ? -13.349 -10.323 5.100 1.00 87.81 250 GLU A CA 1
ATOM 1985 C C . GLU A 1 250 ? -13.230 -9.224 4.030 1.00 87.81 250 GLU A C 1
ATOM 1987 O O . GLU A 1 250 ? -13.034 -9.485 2.835 1.00 87.81 250 GLU A O 1
ATOM 1992 N N . LEU A 1 251 ? -13.281 -7.955 4.444 1.00 88.69 251 LEU A N 1
ATOM 1993 C CA . LEU A 1 251 ? -13.040 -6.818 3.556 1.00 88.69 251 LEU A CA 1
ATOM 1994 C C . LEU A 1 251 ? -11.609 -6.839 3.000 1.00 88.69 251 LEU A C 1
ATOM 1996 O O . LEU A 1 251 ? -11.418 -6.551 1.815 1.00 88.69 251 LEU A O 1
ATOM 2000 N N . TYR A 1 252 ? -10.616 -7.218 3.810 1.00 86.31 252 TYR A N 1
ATOM 2001 C CA . TYR A 1 252 ? -9.238 -7.425 3.359 1.00 86.31 252 TYR A CA 1
ATOM 2002 C C . TYR A 1 252 ? -9.122 -8.603 2.384 1.00 86.31 252 TYR A C 1
ATOM 2004 O O . TYR A 1 252 ? -8.531 -8.467 1.310 1.00 86.31 252 TYR A O 1
ATOM 2012 N N . ALA A 1 253 ? -9.693 -9.756 2.735 1.00 85.00 253 ALA A N 1
ATOM 2013 C CA . ALA A 1 253 ? -9.630 -10.971 1.933 1.00 85.00 253 ALA A CA 1
ATOM 2014 C C . ALA A 1 253 ? -10.237 -10.749 0.542 1.00 85.00 253 ALA A C 1
ATOM 2016 O O . ALA A 1 253 ? -9.588 -11.026 -0.467 1.00 85.00 253 ALA A O 1
ATOM 2017 N N . SER A 1 254 ? -11.429 -10.152 0.487 1.00 85.75 254 SER A N 1
ATOM 2018 C CA . SER A 1 254 ? -12.200 -9.923 -0.744 1.00 85.75 254 SER A CA 1
ATOM 2019 C C . SER A 1 254 ? -11.581 -8.918 -1.723 1.00 85.75 254 SER A C 1
ATOM 2021 O O . SER A 1 254 ? -11.940 -8.894 -2.900 1.00 85.75 254 SER A O 1
ATOM 2023 N N . THR A 1 255 ? -10.656 -8.074 -1.270 1.00 84.88 255 THR A N 1
ATOM 2024 C CA . THR A 1 255 ? -10.055 -6.999 -2.082 1.00 84.88 255 THR A CA 1
ATOM 2025 C C . THR A 1 255 ? -8.682 -7.340 -2.641 1.00 84.88 255 THR A C 1
ATOM 2027 O O . THR A 1 255 ? -8.148 -6.600 -3.474 1.00 84.88 255 THR A O 1
ATOM 2030 N N . ARG A 1 256 ? -8.113 -8.474 -2.229 1.00 85.12 256 ARG A N 1
ATOM 2031 C CA . ARG A 1 256 ? -6.856 -8.995 -2.759 1.00 85.12 256 ARG A CA 1
ATOM 2032 C C . ARG A 1 256 ? -7.016 -9.414 -4.217 1.00 85.12 256 ARG A C 1
ATOM 2034 O O . ARG A 1 256 ? -7.902 -10.189 -4.566 1.00 85.12 256 ARG A O 1
ATOM 2041 N N . VAL A 1 257 ? -6.111 -8.934 -5.063 1.00 90.62 257 VAL A N 1
ATOM 2042 C CA . VAL A 1 257 ? -6.044 -9.321 -6.474 1.00 90.62 257 VAL A CA 1
ATOM 2043 C C . VAL A 1 257 ? -4.581 -9.483 -6.858 1.00 90.62 257 VAL A C 1
ATOM 2045 O O . VAL A 1 257 ? -3.813 -8.524 -6.754 1.00 90.62 257 VAL A O 1
ATOM 2048 N N . LEU A 1 258 ? -4.206 -10.686 -7.290 1.00 93.19 258 LEU A N 1
ATOM 2049 C CA . LEU A 1 258 ? -2.903 -10.965 -7.888 1.00 93.19 258 LEU A CA 1
ATOM 2050 C C . LEU A 1 258 ? -2.935 -10.535 -9.348 1.00 93.19 258 LEU A C 1
ATOM 2052 O O . LEU A 1 258 ? -3.865 -10.861 -10.087 1.00 93.19 258 LEU A O 1
ATOM 2056 N N . ARG A 1 259 ? -1.931 -9.766 -9.757 1.00 94.44 259 ARG A N 1
ATOM 2057 C CA . ARG A 1 259 ? -1.823 -9.249 -11.116 1.00 94.44 259 ARG A CA 1
ATOM 2058 C C . ARG A 1 259 ? -0.445 -9.523 -11.678 1.00 94.44 259 ARG A C 1
ATOM 2060 O O . ARG A 1 259 ? 0.556 -9.345 -10.995 1.00 94.44 259 ARG A O 1
ATOM 2067 N N . GLY A 1 260 ? -0.422 -9.893 -12.949 1.00 96.00 260 GLY A N 1
ATOM 2068 C CA . GLY A 1 260 ? 0.774 -9.858 -13.778 1.00 96.00 260 GLY A CA 1
ATOM 2069 C C . GLY A 1 260 ? 0.650 -8.697 -14.751 1.00 96.00 260 GLY A C 1
ATOM 2070 O O . GLY A 1 260 ? -0.362 -8.570 -15.449 1.00 96.00 260 GLY A O 1
ATOM 2071 N N . PHE A 1 261 ? 1.654 -7.831 -14.785 1.00 97.06 261 PHE A N 1
ATOM 2072 C CA . PHE A 1 261 ? 1.748 -6.730 -15.731 1.00 97.06 261 PHE A CA 1
ATOM 2073 C C . PHE A 1 261 ? 2.868 -6.985 -16.731 1.00 97.06 261 PHE A C 1
ATOM 2075 O O . PHE A 1 261 ? 3.937 -7.443 -16.344 1.00 97.06 261 PHE A O 1
ATOM 2082 N N . THR A 1 262 ? 2.641 -6.640 -17.995 1.00 96.69 262 THR A N 1
ATOM 2083 C CA . THR A 1 262 ? 3.639 -6.722 -19.065 1.00 96.69 262 THR A CA 1
ATOM 2084 C C . THR A 1 262 ? 3.809 -5.353 -19.722 1.00 96.69 262 THR A C 1
ATOM 2086 O O . 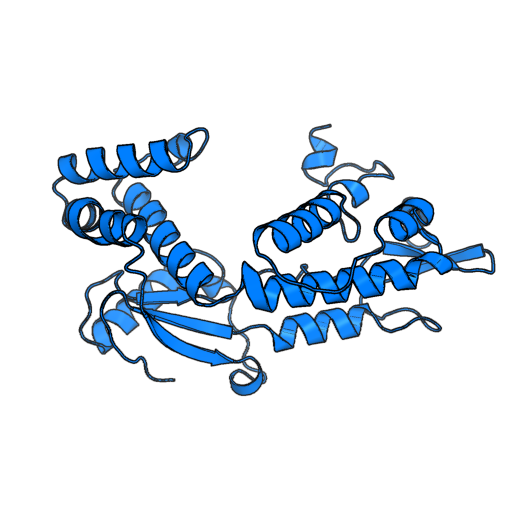THR A 1 262 ? 2.830 -4.633 -19.950 1.00 96.69 262 THR A O 1
ATOM 2089 N N . PHE A 1 263 ? 5.041 -4.943 -20.025 1.00 89.56 263 PHE A N 1
ATOM 2090 C CA . PHE A 1 263 ? 5.284 -3.643 -20.676 1.00 89.56 263 PHE A CA 1
ATOM 2091 C C . PHE A 1 263 ? 4.913 -3.661 -22.162 1.00 89.56 263 PHE A C 1
ATOM 2093 O O . PHE A 1 263 ? 4.378 -2.681 -22.683 1.00 89.56 263 PHE A O 1
ATOM 2100 N N . GLU A 1 264 ? 5.102 -4.801 -22.820 1.00 89.56 264 GLU A N 1
ATOM 2101 C CA . GLU A 1 264 ? 4.501 -5.106 -24.113 1.00 89.56 264 GLU A CA 1
ATOM 2102 C C . GLU A 1 264 ? 3.273 -5.987 -23.930 1.00 89.56 264 GLU A C 1
ATOM 2104 O O . GLU A 1 264 ? 3.211 -6.824 -23.034 1.00 89.56 264 GLU A O 1
ATOM 2109 N N . ARG A 1 265 ? 2.254 -5.809 -24.771 1.00 89.19 265 ARG A N 1
ATOM 2110 C CA . ARG A 1 265 ? 0.996 -6.540 -24.603 1.00 89.19 265 ARG A CA 1
ATOM 2111 C C . ARG A 1 265 ? 1.216 -8.042 -24.825 1.00 89.19 265 ARG A C 1
ATOM 2113 O O . ARG A 1 265 ? 1.527 -8.459 -25.940 1.00 89.19 265 ARG A O 1
ATOM 2120 N N . ARG A 1 266 ? 1.008 -8.827 -23.768 1.00 92.12 266 ARG A N 1
ATOM 2121 C CA . ARG A 1 266 ? 0.957 -10.294 -23.753 1.00 92.12 266 ARG A CA 1
ATOM 2122 C C . ARG A 1 266 ? -0.175 -10.742 -22.822 1.00 92.12 266 ARG A C 1
ATOM 2124 O O . ARG A 1 266 ? -0.749 -9.916 -22.109 1.00 92.12 266 ARG A O 1
ATOM 2131 N N . LEU A 1 267 ? -0.513 -12.023 -22.870 1.00 90.62 267 LEU A N 1
ATOM 2132 C CA . LEU A 1 267 ? -1.365 -12.692 -21.888 1.00 90.62 267 LEU A CA 1
ATOM 2133 C C . LEU A 1 267 ? -0.485 -13.685 -21.137 1.00 90.62 267 LEU A C 1
ATOM 2135 O O . LEU A 1 267 ? 0.360 -14.313 -21.766 1.00 90.62 267 LEU A O 1
ATOM 2139 N N . LEU A 1 268 ? -0.659 -13.776 -19.822 1.00 89.19 268 LEU A N 1
ATOM 2140 C CA . LEU A 1 268 ? -0.018 -14.806 -19.008 1.00 89.19 268 LEU A CA 1
ATOM 2141 C C . LEU A 1 268 ? -1.080 -15.843 -18.649 1.00 89.19 268 LEU A C 1
ATOM 2143 O O . LEU A 1 268 ? -2.223 -15.474 -18.349 1.00 89.19 268 LEU A O 1
ATOM 2147 N N . ASP A 1 269 ? -0.694 -17.112 -18.669 1.00 84.00 269 ASP A N 1
ATOM 2148 C CA . ASP A 1 269 ? -1.578 -18.200 -18.268 1.00 84.00 269 ASP A CA 1
ATOM 2149 C C . ASP A 1 269 ? -1.801 -18.198 -16.744 1.00 84.00 269 ASP A C 1
ATOM 2151 O O . ASP A 1 269 ? -1.019 -17.631 -15.975 1.00 84.00 269 ASP A O 1
ATOM 2155 N N . ARG A 1 270 ? -2.950 -18.743 -16.331 1.00 76.19 270 ARG A N 1
ATOM 2156 C CA . ARG A 1 270 ? -3.459 -18.722 -14.949 1.00 76.19 270 ARG A CA 1
ATOM 2157 C C . ARG A 1 270 ? -2.981 -19.900 -14.114 1.00 76.19 270 ARG A C 1
ATOM 2159 O O . ARG A 1 270 ? -2.943 -21.022 -14.661 1.00 76.19 270 ARG A O 1
#

Organism: NCBI:txid408172

Sequence (270 aa):
IHSLIQGRSDHPLRGLVSGSLDLDKMDYLRRDARFCGVPYGEVDIDRLLQGLVVLEDPETGQPEVGVHEKAVTALESLLFAKYQMFRNVYWHHGVRAAAALYKRIVNEAVREKILDPEELVGPTDEEFIYETARRARESKTPIGERLATRWIPALKARKLPKRALEVTAAELGDRVVEDWVHSETSLKREAEDTLAQEVGLESGEVVIDFPAKRTMFQLNLLIKRRKGQVERLGPDGLPGLIDLPRVAEELYASTRVLRGFTFERRLLDR